Protein AF-A0A0W7W8G6-F1 (afdb_monomer_lite)

Radius of gyration: 21.12 Å; chains: 1; bounding box: 47×54×54 Å

pLDDT: mean 82.46, std 14.51, range [28.02, 97.62]

Foldseek 3Di:
DPPDDDDPVRVLVLDFPFPPPKDWPFFDDPVVFVVVDVVQDDPAEPVNDDPCLNVVVDDDPRSQAHVQWTWIWMAHPVPRWIKIFIWGWDPDPPATFIATPDIDGDDDPVDDDDPVSVVPPPRVRRRVRVRVSVLQVVLVVQLCVLCVPVPPDDLLAAQDPDDPDPNSLSSLLSVLVVCCVVPVPDHSLVSNCVRHVDDSVVSVVSPVSNVVVSNHPDDPPDDPDD

Structure (mmCIF, N/CA/C/O backbone):
data_AF-A0A0W7W8G6-F1
#
_entry.id   AF-A0A0W7W8G6-F1
#
loop_
_atom_site.group_PDB
_atom_site.id
_atom_site.type_symbol
_atom_site.label_atom_id
_atom_site.label_alt_id
_atom_site.label_comp_id
_atom_site.label_asym_id
_atom_site.label_entity_id
_atom_site.label_seq_id
_atom_site.pdbx_PDB_ins_code
_atom_site.Cartn_x
_atom_site.Cartn_y
_atom_site.Cartn_z
_atom_site.occupancy
_atom_site.B_iso_or_equiv
_atom_site.auth_seq_id
_atom_site.auth_comp_id
_atom_site.auth_asym_id
_atom_site.auth_atom_id
_atom_site.pdbx_PDB_model_num
ATOM 1 N N . MET A 1 1 ? -7.024 17.936 -20.130 1.00 34.88 1 MET A N 1
ATOM 2 C CA . MET A 1 1 ? -6.848 16.729 -19.300 1.00 34.88 1 MET A CA 1
ATOM 3 C C . MET A 1 1 ? -8.186 16.395 -18.676 1.00 34.88 1 MET A C 1
ATOM 5 O O . MET A 1 1 ? -8.579 17.027 -17.705 1.00 34.88 1 MET A O 1
ATOM 9 N N . THR A 1 2 ? -8.929 15.483 -19.289 1.00 33.84 2 THR A N 1
ATOM 10 C CA . THR A 1 2 ? -10.170 14.963 -18.714 1.00 33.84 2 THR A CA 1
ATOM 11 C C . THR A 1 2 ? -9.743 13.918 -17.693 1.00 33.84 2 THR A C 1
ATOM 13 O O . THR A 1 2 ? -9.184 12.897 -18.082 1.00 33.84 2 THR A O 1
ATOM 16 N N . GLY A 1 3 ? -9.882 14.209 -16.398 1.00 35.09 3 GLY A N 1
ATOM 17 C CA . GLY A 1 3 ? -9.584 13.230 -15.354 1.00 35.09 3 GLY A CA 1
ATOM 18 C C . GLY A 1 3 ? -10.493 12.025 -15.553 1.00 35.09 3 GLY A C 1
ATOM 19 O O . GLY A 1 3 ? -11.709 12.149 -15.420 1.00 35.09 3 GLY A O 1
ATOM 20 N N . GLN A 1 4 ? -9.921 10.892 -15.949 1.00 43.75 4 GLN A N 1
ATOM 21 C CA . GLN A 1 4 ? -10.663 9.649 -16.073 1.00 43.75 4 GLN A CA 1
ATOM 22 C C . GLN A 1 4 ? -11.127 9.261 -14.666 1.00 43.75 4 GLN A C 1
ATOM 24 O O . GLN A 1 4 ? -10.314 9.061 -13.765 1.00 43.75 4 GLN A O 1
ATOM 29 N N . ILE A 1 5 ? -12.442 9.263 -14.456 1.00 49.03 5 ILE A N 1
ATOM 30 C CA . ILE A 1 5 ? -13.040 8.856 -13.186 1.00 49.03 5 ILE A CA 1
ATOM 31 C C . ILE A 1 5 ? -12.835 7.346 -13.081 1.00 49.03 5 ILE A C 1
ATOM 33 O O . ILE A 1 5 ? -13.319 6.608 -13.938 1.00 49.03 5 ILE A O 1
ATOM 37 N N . LEU A 1 6 ? -12.099 6.912 -12.056 1.00 50.31 6 LEU A N 1
ATOM 38 C CA . LEU A 1 6 ? -11.892 5.496 -11.761 1.00 50.31 6 LEU A CA 1
ATOM 39 C C . LEU A 1 6 ? -13.247 4.799 -11.602 1.00 50.31 6 LEU A C 1
ATOM 41 O O . LEU A 1 6 ? -14.155 5.305 -10.936 1.00 50.31 6 LEU A O 1
ATOM 45 N N . THR A 1 7 ? -13.380 3.630 -12.210 1.00 66.38 7 THR A N 1
ATOM 46 C CA . THR A 1 7 ? -14.540 2.758 -12.039 1.00 66.38 7 THR A CA 1
ATOM 47 C C . THR A 1 7 ? -14.636 2.261 -10.587 1.00 66.38 7 THR A C 1
ATOM 49 O O . THR A 1 7 ? -13.631 2.219 -9.873 1.00 66.38 7 THR A O 1
ATOM 52 N N . PRO A 1 8 ? -15.824 1.837 -10.116 1.00 54.75 8 PRO A N 1
ATOM 53 C CA . PRO A 1 8 ? -15.976 1.250 -8.782 1.00 54.75 8 PRO A CA 1
ATOM 54 C C . PRO A 1 8 ? -15.052 0.049 -8.528 1.00 54.75 8 PRO A C 1
ATOM 56 O O . PRO A 1 8 ? -14.574 -0.136 -7.415 1.00 54.75 8 PRO A O 1
ATOM 59 N N . GLU A 1 9 ? -14.761 -0.739 -9.564 1.00 55.69 9 GLU A N 1
ATOM 60 C CA . GLU A 1 9 ? -13.843 -1.877 -9.482 1.00 55.69 9 GLU A CA 1
ATOM 61 C C . GLU A 1 9 ? -12.380 -1.430 -9.335 1.00 55.69 9 GLU A C 1
ATOM 63 O O . GLU A 1 9 ? -11.621 -2.023 -8.572 1.00 55.69 9 GLU A O 1
ATOM 68 N N . GLU A 1 10 ? -11.983 -0.347 -10.006 1.00 58.44 10 GLU A N 1
ATOM 69 C CA . GLU A 1 10 ? -10.657 0.262 -9.842 1.00 58.44 10 GLU A CA 1
ATOM 70 C C . GLU A 1 10 ? -10.500 0.932 -8.473 1.00 58.44 10 GLU A C 1
ATOM 72 O O . GLU A 1 10 ? -9.432 0.840 -7.873 1.00 58.44 10 GLU A O 1
ATOM 77 N N . LEU A 1 11 ? -11.565 1.542 -7.944 1.00 59.41 11 LEU A N 1
ATOM 78 C CA . LEU A 1 11 ? -11.595 2.081 -6.581 1.00 59.41 11 LEU A CA 1
ATOM 79 C C . LEU A 1 11 ? -11.475 0.979 -5.522 1.00 59.41 11 LEU A C 1
ATOM 81 O O . LEU A 1 11 ? -10.784 1.173 -4.526 1.00 59.41 11 LEU A O 1
ATOM 85 N N . GLU A 1 12 ? -12.108 -0.177 -5.733 1.00 60.75 12 GLU A N 1
ATOM 86 C CA . GLU A 1 12 ? -12.001 -1.311 -4.809 1.00 60.75 12 GLU A CA 1
ATOM 87 C C . GLU A 1 12 ? -10.623 -1.983 -4.885 1.00 60.75 12 GLU A C 1
ATOM 89 O O . GLU A 1 12 ? -10.058 -2.357 -3.860 1.00 60.75 12 GLU A O 1
ATOM 94 N N . ARG A 1 13 ? -10.022 -2.071 -6.080 1.00 64.38 13 ARG A N 1
ATOM 95 C CA . ARG A 1 13 ? -8.631 -2.531 -6.251 1.00 64.38 13 ARG A CA 1
ATOM 96 C C . ARG A 1 13 ? -7.605 -1.558 -5.668 1.00 64.38 13 ARG A C 1
ATOM 98 O O . ARG A 1 13 ? -6.525 -1.998 -5.290 1.00 64.38 13 ARG A O 1
ATOM 105 N N . ALA A 1 14 ? -7.938 -0.270 -5.591 1.00 70.50 14 ALA A N 1
ATOM 106 C CA . ALA A 1 14 ? -7.121 0.760 -4.954 1.00 70.50 14 ALA A CA 1
ATOM 107 C C . ALA A 1 14 ? -7.226 0.756 -3.418 1.00 70.50 14 ALA A C 1
ATOM 109 O O . ALA A 1 14 ? -6.719 1.671 -2.773 1.00 70.50 14 ALA A O 1
ATOM 110 N N . LYS A 1 15 ? -7.906 -0.227 -2.816 1.00 82.44 15 LYS A N 1
ATOM 111 C CA . LYS A 1 15 ? -7.875 -0.442 -1.370 1.00 82.44 15 LYS A CA 1
ATOM 112 C C . LYS A 1 15 ? -6.780 -1.441 -0.994 1.00 82.44 15 LYS A C 1
ATOM 114 O O . LYS A 1 15 ? -6.481 -2.367 -1.751 1.00 82.44 15 LYS A O 1
ATOM 119 N N . PRO A 1 16 ? -6.206 -1.321 0.211 1.00 86.62 16 PRO A N 1
ATOM 120 C CA . PRO A 1 16 ? -5.300 -2.329 0.737 1.00 86.62 16 PRO A CA 1
ATOM 121 C C . PRO A 1 16 ? -6.014 -3.676 0.896 1.00 86.62 16 PRO A C 1
ATOM 123 O O . PRO A 1 16 ? -7.122 -3.761 1.427 1.00 86.62 16 PRO A O 1
ATOM 126 N N . LYS A 1 17 ? -5.332 -4.756 0.506 1.00 90.88 17 LYS A N 1
ATOM 127 C CA . LYS A 1 17 ? -5.790 -6.130 0.745 1.00 90.88 17 LYS A CA 1
ATOM 128 C C . LYS A 1 17 ? -5.560 -6.506 2.206 1.00 90.88 17 LYS A C 1
ATOM 130 O O . LYS A 1 17 ? -4.480 -6.963 2.577 1.00 90.88 17 LYS A O 1
ATOM 135 N N . LEU A 1 18 ? -6.560 -6.252 3.041 1.00 93.75 18 LEU A N 1
ATOM 136 C CA . LEU A 1 18 ? -6.545 -6.627 4.453 1.00 93.75 18 LEU A CA 1
ATOM 137 C C . LEU A 1 18 ? -6.610 -8.160 4.624 1.00 93.75 18 LEU A C 1
ATOM 139 O O . LEU A 1 18 ? -7.069 -8.855 3.719 1.00 93.75 18 LEU A O 1
ATOM 143 N N . PRO A 1 19 ? -6.128 -8.708 5.756 1.00 94.25 19 PRO A N 1
ATOM 144 C CA . PRO A 1 19 ? -6.233 -10.140 6.029 1.00 94.25 19 PRO A CA 1
ATOM 145 C C . PRO A 1 19 ? -7.695 -10.563 6.193 1.00 94.25 19 PRO A C 1
ATOM 147 O O . PRO A 1 19 ? -8.434 -9.918 6.937 1.00 94.25 19 PRO A O 1
ATOM 150 N N . ASP A 1 20 ? -8.090 -11.681 5.587 1.00 93.12 20 ASP A N 1
ATOM 151 C CA . ASP A 1 20 ? -9.423 -12.249 5.800 1.00 93.12 20 ASP A CA 1
ATOM 152 C C . ASP A 1 20 ? -9.690 -12.484 7.303 1.00 93.12 20 ASP A C 1
ATOM 154 O O . ASP A 1 20 ? -8.777 -12.882 8.039 1.00 93.12 20 ASP A O 1
ATOM 158 N N . PRO A 1 21 ? -10.914 -12.231 7.805 1.00 94.75 21 PRO A N 1
ATOM 159 C CA . PRO A 1 21 ? -12.109 -11.740 7.103 1.00 94.75 21 PRO A CA 1
ATOM 160 C C . PRO A 1 21 ? -12.291 -10.204 7.197 1.00 94.75 21 PRO A C 1
ATOM 162 O O . PRO A 1 21 ? -13.424 -9.705 7.229 1.00 94.75 21 PRO A O 1
ATOM 165 N N . TRP A 1 22 ? -11.206 -9.437 7.342 1.00 94.69 22 TRP A N 1
ATOM 166 C CA . TRP A 1 22 ? -11.256 -7.989 7.554 1.00 94.69 22 TRP A CA 1
ATOM 167 C C . TRP A 1 22 ? -11.348 -7.214 6.244 1.00 94.69 22 TRP A C 1
ATOM 169 O O . TRP A 1 22 ? -10.612 -7.476 5.302 1.00 94.69 22 TRP A O 1
ATOM 179 N N . VAL A 1 23 ? -12.202 -6.192 6.220 1.00 94.56 23 VAL A N 1
ATOM 180 C CA . VAL A 1 23 ? -12.371 -5.290 5.073 1.00 94.56 23 VAL A CA 1
ATOM 181 C C . VAL A 1 23 ? -12.282 -3.830 5.500 1.00 94.56 23 VAL A C 1
ATOM 183 O O . VAL A 1 23 ? -12.663 -3.479 6.621 1.00 94.56 23 VAL A O 1
ATOM 186 N N . GLU A 1 24 ? -11.778 -2.974 4.609 1.00 92.94 24 GLU A N 1
ATOM 187 C CA . GLU A 1 24 ? -11.799 -1.523 4.792 1.00 92.94 24 GLU A CA 1
ATOM 188 C C . GLU A 1 24 ? -13.140 -0.959 4.308 1.00 92.94 24 GLU A C 1
ATOM 190 O O . GLU A 1 24 ? -13.552 -1.145 3.161 1.00 92.94 24 GLU A O 1
ATOM 195 N N . GLU A 1 25 ? -13.818 -0.227 5.185 1.00 89.62 25 GLU A N 1
ATOM 196 C CA . GLU A 1 25 ? -15.099 0.418 4.886 1.00 89.62 25 GLU A CA 1
ATOM 197 C C . GLU A 1 25 ? -14.960 1.879 4.450 1.00 89.62 25 GLU A C 1
ATOM 199 O O . GLU A 1 25 ? -15.952 2.531 4.129 1.00 89.62 25 GLU A O 1
ATOM 204 N N . GLY A 1 26 ? -13.730 2.385 4.450 1.00 80.19 26 GLY A N 1
ATOM 205 C CA . GLY A 1 26 ? -13.358 3.712 3.999 1.00 80.19 26 GLY A CA 1
ATOM 206 C C . GLY A 1 26 ? -12.897 4.640 5.120 1.00 80.19 26 GLY A C 1
ATOM 207 O O . GLY A 1 26 ? -12.690 4.256 6.280 1.00 80.19 26 GLY A O 1
ATOM 208 N N . LEU A 1 27 ? -12.722 5.900 4.725 1.00 78.38 27 LEU A N 1
ATOM 209 C CA . LEU A 1 27 ? -12.286 6.982 5.595 1.00 78.38 27 LEU A CA 1
ATOM 210 C C . LEU A 1 27 ? -13.424 7.465 6.491 1.00 78.38 27 LEU A C 1
ATOM 212 O O . LEU A 1 27 ? -14.597 7.465 6.114 1.00 78.38 27 LEU A O 1
ATOM 216 N N . LEU A 1 28 ? -13.052 7.938 7.675 1.00 78.44 28 LEU A N 1
ATOM 217 C CA . LEU A 1 28 ? -13.981 8.656 8.534 1.00 78.44 28 LEU A CA 1
ATOM 218 C C . LEU A 1 28 ? -14.334 10.026 7.949 1.00 78.44 28 LEU A C 1
ATOM 220 O O . LEU A 1 28 ? -13.454 10.782 7.521 1.00 78.44 28 LEU A O 1
ATOM 224 N N . ASP A 1 29 ? -15.620 10.372 8.015 1.00 81.00 29 ASP A N 1
ATOM 225 C CA . ASP A 1 29 ? -16.070 11.746 7.814 1.00 81.00 29 ASP A CA 1
ATOM 226 C C . ASP A 1 29 ? -15.412 12.692 8.837 1.00 81.00 29 ASP A C 1
ATOM 228 O O . ASP A 1 29 ? -14.938 12.261 9.892 1.00 81.00 29 ASP A O 1
ATOM 232 N N . ALA A 1 30 ? -15.339 13.985 8.506 1.00 75.69 30 ALA A N 1
ATOM 233 C CA . ALA A 1 30 ? -14.623 14.966 9.324 1.00 75.69 30 ALA A CA 1
ATOM 234 C C . ALA A 1 30 ? -15.141 15.020 10.771 1.00 75.69 30 ALA A C 1
ATOM 236 O O . ALA A 1 30 ? -14.341 14.972 11.698 1.00 75.69 30 ALA A O 1
ATOM 237 N N . GLY A 1 31 ? -16.463 15.001 10.970 1.00 78.94 31 GLY A N 1
ATOM 238 C CA . GLY A 1 31 ? -17.054 15.067 12.307 1.00 78.94 31 GLY A CA 1
ATOM 239 C C . GLY A 1 31 ? -16.683 13.865 13.178 1.00 78.94 31 GLY A C 1
ATOM 240 O O . GLY A 1 31 ? -16.267 14.029 14.325 1.00 78.94 31 GLY A O 1
ATOM 241 N N . ARG A 1 32 ? -16.774 12.643 12.637 1.00 78.81 32 ARG A N 1
ATOM 242 C CA . ARG A 1 32 ? -16.360 11.432 13.368 1.00 78.81 32 ARG A CA 1
ATOM 243 C C . ARG A 1 32 ? -14.860 11.373 13.616 1.00 78.81 32 ARG A C 1
ATOM 245 O O . ARG A 1 32 ? -14.441 10.895 14.669 1.00 78.81 32 ARG A O 1
ATOM 252 N N . ARG A 1 33 ? -14.060 11.829 12.653 1.00 81.19 33 ARG A N 1
ATOM 253 C CA . ARG A 1 33 ? -12.603 11.891 12.777 1.00 81.19 33 ARG A CA 1
ATOM 254 C C . ARG A 1 33 ? -12.201 12.784 13.946 1.00 81.19 33 ARG A C 1
ATOM 256 O O . ARG A 1 33 ? -11.427 12.333 14.780 1.00 81.19 33 ARG A O 1
ATOM 263 N N . ASP A 1 34 ? -12.761 13.987 14.034 1.00 80.06 34 ASP A N 1
ATOM 264 C CA . ASP A 1 34 ? -12.427 14.950 15.088 1.00 80.06 34 ASP A CA 1
ATOM 265 C C . ASP A 1 34 ? -12.849 14.429 16.470 1.00 80.06 34 ASP A C 1
ATOM 267 O O . ASP A 1 34 ? -12.080 14.498 17.431 1.00 80.06 34 ASP A O 1
ATOM 271 N N . ALA A 1 35 ? -14.032 13.808 16.556 1.00 82.75 35 ALA A N 1
ATOM 272 C CA . ALA A 1 35 ? -14.499 13.165 17.781 1.00 82.75 35 ALA A CA 1
ATOM 273 C C . ALA A 1 35 ? -13.540 12.054 18.245 1.00 82.75 35 ALA A C 1
ATOM 275 O O . ALA A 1 35 ? -13.133 12.026 19.405 1.00 82.75 35 ALA A O 1
ATOM 276 N N . ILE A 1 36 ? -13.128 11.163 17.341 1.00 84.12 36 ILE A N 1
ATOM 277 C CA . ILE A 1 36 ? -12.201 10.073 17.672 1.00 84.12 36 ILE A CA 1
ATOM 278 C C . ILE A 1 36 ? -10.797 10.605 17.994 1.00 84.12 36 ILE A C 1
ATOM 280 O O . ILE A 1 36 ? -10.163 10.105 18.923 1.00 84.12 36 ILE A O 1
ATOM 284 N N . GLU A 1 37 ? -10.318 11.630 17.288 1.00 83.75 37 GLU A N 1
ATOM 285 C CA . GLU A 1 37 ? -9.011 12.242 17.547 1.00 83.75 37 GLU A CA 1
ATOM 286 C C . GLU A 1 37 ? -8.944 12.839 18.960 1.00 83.75 37 GLU A C 1
ATOM 288 O O . GLU A 1 37 ? -7.956 12.625 19.663 1.00 83.75 37 GLU A O 1
ATOM 293 N N . SER A 1 38 ? -10.018 13.497 19.417 1.00 78.50 38 SER A N 1
ATOM 294 C CA . SER A 1 38 ? -10.086 14.055 20.776 1.00 78.50 38 SER A CA 1
ATOM 295 C C . SER A 1 38 ? -9.977 12.996 21.883 1.00 78.50 38 SER A C 1
ATOM 297 O O . SER A 1 38 ? -9.432 13.274 22.948 1.00 78.50 38 SER A O 1
ATOM 299 N N . VAL A 1 39 ? -10.442 11.768 21.624 1.00 80.69 39 VAL A N 1
ATOM 300 C CA . VAL A 1 39 ? -10.375 10.644 22.576 1.00 80.69 39 VAL A CA 1
ATOM 301 C C . VAL A 1 39 ? -9.042 9.899 22.482 1.00 80.69 39 VAL A C 1
ATOM 303 O O . VAL A 1 39 ? -8.513 9.443 23.492 1.00 80.69 39 VAL A O 1
ATOM 306 N N . ALA A 1 40 ? -8.483 9.762 21.277 1.00 80.94 40 ALA A N 1
ATOM 307 C CA . ALA A 1 40 ? -7.258 8.999 21.038 1.00 80.94 40 ALA A CA 1
ATOM 308 C C . ALA A 1 40 ? -5.980 9.693 21.546 1.00 80.94 40 ALA A C 1
ATOM 310 O O . ALA A 1 40 ? -4.926 9.053 21.591 1.00 80.94 40 ALA A O 1
ATOM 311 N N . GLY A 1 41 ? -6.075 10.973 21.916 1.00 70.94 41 GLY A N 1
ATOM 312 C CA . GLY A 1 41 ? -4.969 11.772 22.426 1.00 70.94 41 GLY A CA 1
ATOM 313 C C . GLY A 1 41 ? -4.054 12.251 21.301 1.00 70.94 41 GLY A C 1
ATOM 314 O O . GLY A 1 41 ? -3.299 11.476 20.695 1.00 70.94 41 GLY A O 1
ATOM 315 N N . MET A 1 42 ? -4.113 13.552 21.024 1.00 70.50 42 MET A N 1
ATOM 316 C CA . MET A 1 42 ? -3.141 14.229 20.180 1.00 70.50 42 MET A CA 1
ATOM 317 C C . MET A 1 42 ? -2.905 15.662 20.657 1.00 70.50 42 MET A C 1
ATOM 319 O O . MET A 1 42 ? -3.793 16.506 20.586 1.00 70.50 42 MET A O 1
ATOM 323 N N . ASP A 1 43 ? -1.668 15.924 21.074 1.00 68.31 43 ASP A N 1
ATOM 324 C CA . ASP A 1 43 ? -1.228 17.232 21.579 1.00 68.31 43 ASP A CA 1
ATOM 325 C C . ASP A 1 43 ? -0.638 18.135 20.480 1.00 68.31 43 ASP A C 1
ATOM 327 O O . ASP A 1 43 ? -0.043 19.165 20.778 1.00 68.31 43 ASP A O 1
ATOM 331 N N . LEU A 1 44 ? -0.730 17.725 19.208 1.00 76.19 44 LEU A N 1
ATOM 332 C CA . LEU A 1 44 ? -0.156 18.446 18.069 1.00 76.19 44 LEU A CA 1
ATOM 333 C C . LEU A 1 44 ? -1.146 18.501 16.910 1.00 76.19 44 LEU A C 1
ATOM 335 O O . LEU A 1 44 ? -1.567 17.474 16.386 1.00 76.19 44 LEU A O 1
ATOM 339 N N . TRP A 1 45 ? -1.467 19.698 16.455 1.00 79.81 45 TRP A N 1
ATOM 340 C CA . TRP A 1 45 ? -2.420 19.954 15.387 1.00 79.81 45 TRP A CA 1
ATOM 341 C C . TRP A 1 45 ? -1.740 20.579 14.169 1.00 79.81 45 TRP A C 1
ATOM 343 O O . TRP A 1 45 ? -0.556 20.918 14.196 1.00 79.81 45 TRP A O 1
ATOM 353 N N . ILE A 1 46 ? -2.465 20.674 13.049 1.00 80.31 46 ILE A N 1
ATOM 354 C CA . ILE A 1 46 ? -1.919 21.278 11.818 1.00 80.31 46 ILE A CA 1
ATOM 355 C C . ILE A 1 46 ? -1.548 22.740 12.082 1.00 80.31 46 ILE A C 1
ATOM 357 O O . ILE A 1 46 ? -0.556 23.242 11.558 1.00 80.31 46 ILE A O 1
ATOM 361 N N . GLU A 1 47 ? -2.315 23.398 12.940 1.00 85.81 47 GLU A N 1
ATOM 362 C CA . GLU A 1 47 ? -2.147 24.768 13.402 1.00 85.81 47 GLU A CA 1
ATOM 363 C C . GLU A 1 47 ? -0.822 24.970 14.154 1.00 85.81 47 GLU A C 1
ATOM 365 O O . GLU A 1 47 ? -0.257 26.060 14.085 1.00 85.81 47 GLU A O 1
ATOM 370 N N . ASP A 1 48 ? -0.283 23.916 14.777 1.00 86.75 48 ASP A N 1
ATOM 371 C CA . ASP A 1 48 ? 0.993 23.945 15.506 1.00 86.75 48 ASP A CA 1
ATOM 372 C C . ASP A 1 48 ? 2.221 23.799 14.587 1.00 86.75 48 ASP A C 1
ATOM 374 O O . ASP A 1 48 ? 3.371 23.930 15.029 1.00 86.75 48 ASP A O 1
ATOM 378 N N . LEU A 1 49 ? 2.008 23.506 13.300 1.00 87.50 49 LEU A N 1
ATOM 379 C CA . LEU A 1 49 ? 3.076 23.405 12.309 1.00 87.50 49 LEU A CA 1
ATOM 380 C C . LEU A 1 49 ? 3.462 24.778 11.753 1.00 87.50 49 LEU A C 1
ATOM 382 O O . LEU A 1 49 ? 2.628 25.661 11.544 1.00 87.50 49 LEU A O 1
ATOM 386 N N . THR A 1 50 ? 4.740 24.936 11.416 1.00 89.81 50 THR A N 1
ATOM 387 C CA . THR A 1 50 ? 5.198 26.092 10.635 1.00 89.81 50 THR A CA 1
ATOM 388 C C . THR A 1 50 ? 4.693 26.010 9.194 1.00 89.81 50 THR A C 1
ATOM 390 O O . THR A 1 50 ? 4.427 24.929 8.672 1.00 89.81 50 THR A O 1
ATOM 393 N N . GLU A 1 51 ? 4.626 27.144 8.497 1.00 88.56 51 GLU A N 1
ATOM 394 C CA . GLU A 1 51 ? 4.227 27.164 7.082 1.00 88.56 51 GLU A CA 1
ATOM 395 C C . GLU A 1 51 ? 5.143 26.314 6.189 1.00 88.56 51 GLU A C 1
ATOM 397 O O . GLU A 1 51 ? 4.662 25.623 5.294 1.00 88.56 51 GLU A O 1
ATOM 402 N N . GLY A 1 52 ? 6.452 26.290 6.466 1.00 84.88 52 GLY A N 1
ATOM 403 C CA . GLY A 1 52 ? 7.386 25.422 5.741 1.00 84.88 52 GLY A CA 1
ATOM 404 C C . GLY A 1 52 ? 7.134 23.930 5.991 1.00 84.88 52 GLY A C 1
ATOM 405 O O . GLY A 1 52 ? 7.311 23.111 5.093 1.00 84.88 52 GLY A O 1
ATOM 406 N N . GLU A 1 53 ? 6.655 23.553 7.179 1.00 84.81 53 GLU A N 1
ATOM 407 C CA . GLU A 1 53 ? 6.231 22.177 7.464 1.00 84.81 53 GLU A CA 1
ATOM 408 C C . GLU A 1 53 ? 4.916 21.825 6.767 1.00 84.81 53 GLU A C 1
ATOM 410 O O . GLU A 1 53 ? 4.819 20.757 6.167 1.00 84.81 53 GLU A O 1
ATOM 415 N N . LYS A 1 54 ? 3.930 22.731 6.780 1.00 83.88 54 LYS A N 1
ATOM 416 C CA . LYS A 1 54 ? 2.643 22.541 6.089 1.00 83.88 54 LYS A CA 1
ATOM 417 C C . LYS A 1 54 ? 2.820 22.370 4.581 1.00 83.88 54 LYS A C 1
ATOM 419 O O . LYS A 1 54 ? 2.159 21.531 3.979 1.00 83.88 54 LYS A O 1
ATOM 424 N N . ARG A 1 55 ? 3.731 23.140 3.976 1.00 81.44 55 ARG A N 1
ATOM 425 C CA . ARG A 1 55 ? 4.059 23.056 2.542 1.00 81.44 55 ARG A CA 1
ATOM 426 C C . ARG A 1 55 ? 4.977 21.882 2.187 1.00 81.44 55 ARG A C 1
ATOM 428 O O . ARG A 1 55 ? 5.236 21.655 1.010 1.00 81.44 55 ARG A O 1
ATOM 435 N N . GLY A 1 56 ? 5.474 21.135 3.176 1.00 73.56 56 GLY A N 1
ATOM 436 C CA . GLY A 1 56 ? 6.392 20.015 2.958 1.00 73.56 56 GLY A CA 1
ATOM 437 C C . GLY A 1 56 ? 7.824 20.425 2.589 1.00 73.56 56 GLY A C 1
ATOM 438 O O . GLY A 1 56 ? 8.623 19.563 2.221 1.00 73.56 56 GLY A O 1
ATOM 439 N N . GLU A 1 57 ? 8.164 21.712 2.715 1.00 78.38 57 GLU A N 1
ATOM 440 C CA . GLU A 1 57 ? 9.519 22.261 2.534 1.00 78.38 57 GLU A CA 1
ATOM 441 C C . GLU A 1 57 ? 10.458 21.786 3.655 1.00 78.38 57 GLU A C 1
ATOM 443 O O . GLU A 1 57 ? 11.652 21.580 3.441 1.00 78.38 57 GLU A O 1
ATOM 448 N N . LEU A 1 58 ? 9.901 21.567 4.851 1.00 66.25 58 LEU A N 1
ATOM 449 C CA . LEU A 1 58 ? 10.593 21.058 6.031 1.00 66.25 58 LEU A CA 1
ATOM 450 C C . LEU A 1 58 ? 9.999 19.711 6.450 1.00 66.25 58 LEU A C 1
ATOM 452 O O . LEU A 1 58 ? 8.900 19.632 6.999 1.00 66.25 58 LEU A O 1
ATOM 456 N N . ARG A 1 59 ? 10.757 18.632 6.235 1.00 72.19 59 ARG A N 1
ATOM 457 C CA . ARG A 1 59 ? 10.389 17.287 6.697 1.00 72.19 59 ARG A CA 1
ATOM 458 C C . ARG A 1 59 ? 10.840 17.082 8.139 1.00 72.19 59 ARG A C 1
ATOM 460 O O . ARG A 1 59 ? 11.937 16.592 8.389 1.00 72.19 59 ARG A O 1
ATOM 467 N N . THR A 1 60 ? 9.994 17.462 9.092 1.00 78.25 60 THR A N 1
ATOM 468 C CA . THR A 1 60 ? 10.247 17.228 10.520 1.00 78.25 60 THR A CA 1
ATOM 469 C C . THR A 1 60 ? 9.480 16.000 11.026 1.00 78.25 60 THR A C 1
ATOM 471 O O . THR A 1 60 ? 8.424 15.661 10.480 1.00 78.25 60 THR A O 1
ATOM 474 N N . PRO A 1 61 ? 9.944 15.337 12.104 1.00 75.06 61 PRO A N 1
ATOM 475 C CA . PRO A 1 61 ? 9.189 14.254 12.735 1.00 75.06 61 PRO A CA 1
ATOM 476 C C . PRO A 1 61 ? 7.779 14.670 13.175 1.00 75.06 61 PRO A C 1
ATOM 478 O O . PRO A 1 61 ? 6.849 13.876 13.056 1.00 75.06 61 PRO A O 1
ATOM 481 N N . ARG A 1 62 ? 7.595 15.919 13.633 1.00 81.25 62 ARG A N 1
ATOM 482 C CA . ARG A 1 62 ? 6.273 16.437 14.019 1.00 81.25 62 ARG A CA 1
ATOM 483 C C . ARG A 1 62 ? 5.372 16.699 12.812 1.00 81.25 62 ARG A C 1
ATOM 485 O O . ARG A 1 62 ? 4.205 16.337 12.863 1.00 81.25 62 ARG A O 1
ATOM 492 N N . ALA A 1 63 ? 5.903 17.231 11.710 1.00 79.94 63 ALA A N 1
ATOM 493 C CA . ALA A 1 63 ? 5.139 17.401 10.477 1.00 79.94 63 ALA A CA 1
ATOM 494 C C . ALA A 1 63 ? 4.713 16.042 9.910 1.00 79.94 63 ALA A C 1
ATOM 496 O O . ALA A 1 63 ? 3.553 15.864 9.560 1.00 79.94 63 ALA A O 1
ATOM 497 N N . ALA A 1 64 ? 5.606 15.047 9.913 1.00 73.81 64 ALA A N 1
ATOM 498 C CA . ALA A 1 64 ? 5.269 13.675 9.535 1.00 73.81 64 ALA A CA 1
ATOM 499 C C . ALA A 1 64 ? 4.205 13.057 10.460 1.00 73.81 64 ALA A C 1
ATOM 501 O O . ALA A 1 64 ? 3.307 12.363 9.986 1.00 73.81 64 ALA A O 1
ATOM 502 N N . TYR A 1 65 ? 4.277 13.328 11.768 1.00 75.19 65 TYR A N 1
ATOM 503 C CA . TYR A 1 65 ? 3.280 12.880 12.740 1.00 75.19 65 TYR A CA 1
ATOM 504 C C . TYR A 1 65 ? 1.900 13.505 12.478 1.00 75.19 65 TYR A C 1
ATOM 506 O O . TYR A 1 65 ? 0.894 12.802 12.420 1.00 75.19 65 TYR A O 1
ATOM 514 N N . VAL A 1 66 ? 1.857 14.817 12.252 1.00 79.31 66 VAL A N 1
ATOM 515 C CA . VAL A 1 66 ? 0.617 15.574 12.068 1.00 79.31 66 VAL A CA 1
ATOM 516 C C . VAL A 1 66 ? 0.001 15.349 10.682 1.00 79.31 66 VAL A C 1
ATOM 518 O O . VAL A 1 66 ? -1.195 15.083 10.602 1.00 79.31 66 VAL A O 1
ATOM 521 N N . LEU A 1 67 ? 0.790 15.425 9.607 1.00 78.69 67 LEU A N 1
ATOM 522 C CA . LEU A 1 67 ? 0.317 15.372 8.215 1.00 78.69 67 LEU A CA 1
ATOM 523 C C . LEU A 1 67 ? 0.207 13.945 7.667 1.00 78.69 67 LEU A C 1
ATOM 525 O O . LEU A 1 67 ? -0.610 13.681 6.793 1.00 78.69 67 LE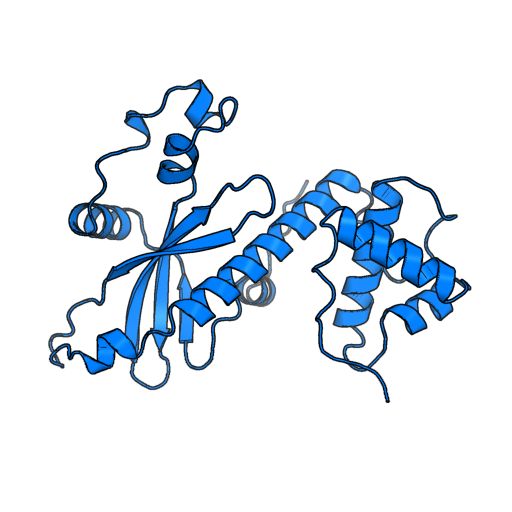U A O 1
ATOM 529 N N . GLY A 1 68 ? 1.013 13.013 8.178 1.00 76.50 68 GLY A N 1
ATOM 530 C CA . GLY A 1 68 ? 1.059 11.625 7.711 1.00 76.50 68 GLY A CA 1
ATOM 531 C C . GLY A 1 68 ? 0.047 10.701 8.386 1.00 76.50 68 GLY A C 1
ATOM 532 O O . GLY A 1 68 ? 0.253 9.484 8.379 1.00 76.50 68 GLY A O 1
ATOM 533 N N . ARG A 1 69 ? -0.995 11.244 9.033 1.00 83.75 69 ARG A N 1
ATOM 534 C CA . ARG A 1 69 ? -1.998 10.456 9.759 1.00 83.75 69 ARG A CA 1
ATOM 535 C C . ARG A 1 69 ? -3.322 10.388 9.013 1.00 83.75 69 ARG A C 1
ATOM 537 O O . ARG A 1 69 ? -3.774 11.377 8.442 1.00 83.75 69 ARG A O 1
ATOM 544 N N . ARG A 1 70 ? -3.988 9.238 9.081 1.00 86.44 70 ARG A N 1
ATOM 545 C CA . ARG A 1 70 ? -5.385 9.100 8.651 1.00 86.44 70 ARG A CA 1
ATOM 546 C C . ARG A 1 70 ? -6.117 8.061 9.481 1.00 86.44 70 ARG A C 1
ATOM 548 O O . ARG A 1 70 ? -5.516 7.087 9.930 1.00 86.44 70 ARG A O 1
ATOM 555 N N . TRP A 1 71 ? -7.418 8.259 9.650 1.00 90.25 71 TRP A N 1
ATOM 556 C CA . TRP A 1 71 ? -8.288 7.274 10.279 1.00 90.25 71 TRP A CA 1
ATOM 557 C C . TRP A 1 71 ? -9.015 6.448 9.233 1.00 90.25 71 TRP A C 1
ATOM 559 O O . TRP A 1 71 ? -9.616 6.993 8.305 1.00 90.25 71 TRP A O 1
ATOM 569 N N . VAL A 1 72 ? -8.992 5.139 9.437 1.00 91.62 72 VAL A N 1
ATOM 570 C CA . VAL A 1 72 ? -9.709 4.160 8.621 1.00 91.62 72 VAL A CA 1
ATOM 571 C C . VAL A 1 72 ? -10.664 3.370 9.495 1.00 91.62 72 VAL A C 1
ATOM 573 O O . VAL A 1 72 ? -10.380 3.100 10.668 1.00 91.62 72 VAL A O 1
ATOM 576 N N . ARG A 1 73 ? -11.800 2.990 8.916 1.00 93.12 73 ARG A N 1
ATOM 577 C CA . ARG A 1 73 ? -12.746 2.063 9.529 1.00 93.12 73 ARG A CA 1
ATOM 578 C C . ARG A 1 73 ? -12.566 0.690 8.901 1.00 93.12 73 ARG A C 1
ATOM 580 O O . ARG A 1 73 ? -12.661 0.552 7.684 1.00 93.12 73 ARG A O 1
ATOM 587 N N . VAL A 1 74 ? -12.346 -0.320 9.733 1.00 94.00 74 VAL A N 1
ATOM 588 C CA . VAL A 1 74 ? -12.262 -1.717 9.300 1.00 94.00 74 VAL A CA 1
ATOM 589 C C . VAL A 1 74 ? -13.330 -2.555 9.989 1.00 94.00 74 VAL A C 1
ATOM 591 O O . VAL A 1 74 ? -13.704 -2.279 11.134 1.00 94.00 74 VAL A O 1
ATOM 594 N N . ARG A 1 75 ? -13.815 -3.587 9.300 1.00 93.31 75 ARG A N 1
ATOM 595 C CA . ARG A 1 75 ? -14.800 -4.532 9.829 1.00 93.31 75 ARG A CA 1
ATOM 596 C C . ARG A 1 75 ? -14.342 -5.965 9.609 1.00 93.31 75 ARG A C 1
ATOM 598 O O . ARG A 1 75 ? -13.956 -6.315 8.502 1.00 93.31 75 ARG A O 1
ATOM 605 N N . ASN A 1 76 ? -14.480 -6.796 10.635 1.00 92.75 76 ASN A N 1
ATOM 606 C CA . ASN A 1 76 ? -14.497 -8.244 10.496 1.00 92.75 76 ASN A CA 1
ATOM 607 C C . ASN A 1 76 ? -15.869 -8.680 9.956 1.00 92.75 76 ASN A C 1
ATOM 609 O O . ASN A 1 76 ? -16.893 -8.472 10.611 1.00 92.75 76 ASN A O 1
ATOM 613 N N . THR A 1 77 ? -15.896 -9.241 8.751 1.00 93.75 77 THR A N 1
ATOM 614 C CA . THR A 1 77 ? -17.148 -9.591 8.061 1.00 93.75 77 THR A CA 1
ATOM 615 C C . THR A 1 77 ? -17.868 -10.799 8.659 1.00 93.75 77 THR A C 1
ATOM 617 O O . THR A 1 77 ? -19.080 -10.904 8.502 1.00 93.75 77 THR A O 1
ATOM 620 N N . GLU A 1 78 ? -17.170 -11.658 9.402 1.00 91.31 78 GLU A N 1
ATOM 621 C CA . GLU A 1 78 ? -17.756 -12.832 10.055 1.00 91.31 78 GLU A CA 1
ATOM 622 C C . GLU A 1 78 ? -18.390 -12.481 11.403 1.00 91.31 78 GLU A C 1
ATOM 624 O O . GLU A 1 78 ? -19.494 -12.922 11.715 1.00 91.31 78 GLU A O 1
ATOM 629 N N . THR A 1 79 ? -17.701 -11.677 12.217 1.00 86.00 79 THR A N 1
ATOM 630 C CA . THR A 1 79 ? -18.142 -11.363 13.587 1.00 86.00 79 THR A CA 1
ATOM 631 C C . THR A 1 79 ? -18.904 -10.045 13.693 1.00 86.00 79 THR A C 1
ATOM 633 O O . THR A 1 79 ? -19.471 -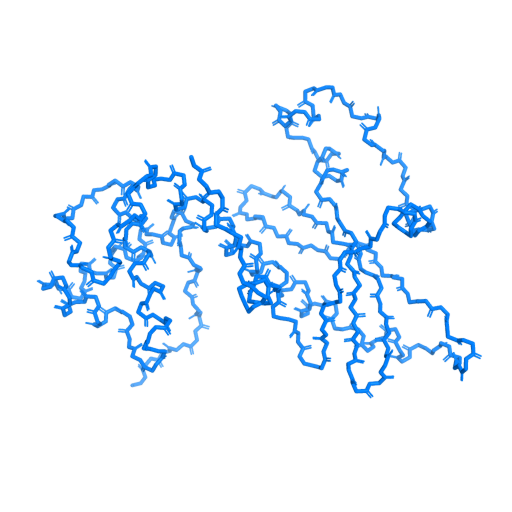9.747 14.744 1.00 86.00 79 THR A O 1
ATOM 636 N N . GLY A 1 80 ? -18.863 -9.211 12.650 1.00 87.38 80 GLY A N 1
ATOM 637 C CA . GLY A 1 80 ? -19.386 -7.845 12.672 1.00 87.38 80 GLY A CA 1
ATOM 638 C C . GLY A 1 80 ? -18.552 -6.868 13.510 1.00 87.38 80 GLY A C 1
ATOM 639 O O . GLY A 1 80 ? -18.937 -5.706 13.643 1.00 87.38 80 GLY A O 1
ATOM 640 N N . THR A 1 81 ? -17.412 -7.298 14.065 1.00 88.00 81 THR A N 1
ATOM 641 C CA . THR A 1 81 ? -16.534 -6.439 14.873 1.00 88.00 81 THR A CA 1
ATOM 642 C C . THR A 1 81 ? -16.016 -5.281 14.024 1.00 88.00 81 THR A C 1
ATOM 644 O O . THR A 1 81 ? -15.433 -5.495 12.964 1.00 88.00 81 THR A O 1
ATOM 647 N N . VAL A 1 82 ? -16.195 -4.051 14.502 1.00 90.69 82 VAL A N 1
ATOM 648 C CA . VAL A 1 82 ? -15.698 -2.831 13.851 1.00 90.69 82 VAL A CA 1
ATOM 649 C C . VAL A 1 82 ? -14.527 -2.282 14.653 1.00 90.69 82 VAL A C 1
ATOM 651 O O . VAL A 1 82 ? -14.586 -2.262 15.878 1.00 90.69 82 VAL A O 1
ATOM 654 N N . ALA A 1 83 ? -13.493 -1.797 13.973 1.00 92.50 83 ALA A N 1
ATOM 655 C CA . ALA A 1 83 ? -12.401 -1.050 14.584 1.00 92.50 83 ALA A CA 1
ATOM 656 C C . ALA A 1 83 ? -12.094 0.215 13.777 1.00 92.50 83 ALA A C 1
ATOM 658 O O . ALA A 1 83 ? -12.105 0.204 12.545 1.00 92.50 83 ALA A O 1
ATOM 659 N N . PHE A 1 84 ? -11.778 1.301 14.475 1.00 93.12 84 PHE A N 1
ATOM 660 C CA . PHE A 1 84 ? -11.159 2.481 13.887 1.00 93.12 84 PHE A CA 1
ATOM 661 C C . PHE A 1 84 ? -9.666 2.443 14.169 1.00 93.12 84 PHE A C 1
ATOM 663 O O . PHE A 1 84 ? -9.247 2.272 15.315 1.00 93.12 84 PHE A O 1
ATOM 670 N N . LEU A 1 85 ? -8.863 2.601 13.123 1.00 92.94 85 LEU A N 1
ATOM 671 C CA . LEU A 1 85 ? -7.410 2.544 13.214 1.00 92.94 85 LEU A CA 1
ATOM 672 C C . LEU A 1 85 ? -6.831 3.889 12.795 1.00 92.94 85 LEU A C 1
ATOM 674 O O . LEU A 1 85 ? -7.149 4.390 11.715 1.00 92.94 85 LEU A O 1
ATOM 678 N N . ARG A 1 86 ? -5.954 4.454 13.628 1.00 91.69 86 ARG A N 1
ATOM 679 C CA . ARG A 1 86 ? -5.133 5.600 13.233 1.00 91.69 86 ARG A CA 1
ATOM 680 C C . ARG A 1 86 ? -3.896 5.068 12.543 1.00 91.69 86 ARG A C 1
ATOM 682 O O . ARG A 1 86 ? -3.009 4.509 13.188 1.00 91.69 86 ARG A O 1
ATOM 689 N N . LEU A 1 87 ? -3.854 5.227 11.232 1.00 90.31 87 LEU A N 1
ATOM 690 C CA . LEU A 1 87 ? -2.675 4.945 10.436 1.00 90.31 87 LEU A CA 1
ATOM 691 C C . LEU A 1 87 ? -1.732 6.131 10.534 1.00 90.31 87 LEU A C 1
ATOM 693 O O . LEU A 1 87 ? -2.153 7.279 10.411 1.00 90.31 87 LEU A O 1
ATOM 697 N N . GLN A 1 88 ? -0.458 5.838 10.734 1.00 87.50 88 GLN A N 1
ATOM 698 C CA . GLN A 1 88 ? 0.610 6.816 10.770 1.00 87.50 88 GLN A CA 1
ATOM 699 C C . GLN A 1 88 ? 1.685 6.406 9.775 1.00 87.50 88 GLN A C 1
ATOM 701 O O . GLN A 1 88 ? 2.281 5.337 9.918 1.00 87.50 88 GLN A O 1
ATOM 706 N N . GLN A 1 89 ? 1.985 7.278 8.821 1.00 79.06 89 GLN A N 1
ATOM 707 C CA . GLN A 1 89 ? 3.169 7.133 7.990 1.00 79.06 89 GLN A CA 1
ATOM 708 C C . GLN A 1 89 ? 4.422 7.350 8.846 1.00 79.06 89 GLN A C 1
ATOM 710 O O . GLN A 1 89 ? 4.583 8.361 9.537 1.00 79.06 89 GLN A O 1
ATOM 715 N N . ARG A 1 90 ? 5.327 6.377 8.810 1.00 71.25 90 ARG A N 1
ATOM 716 C CA . ARG A 1 90 ? 6.706 6.525 9.256 1.00 71.25 90 ARG A CA 1
ATOM 717 C C . ARG A 1 90 ? 7.525 7.028 8.084 1.00 71.25 90 ARG A C 1
ATOM 719 O O . ARG A 1 90 ? 7.709 6.322 7.100 1.00 71.25 90 ARG A O 1
ATOM 726 N N . VAL A 1 91 ? 8.062 8.229 8.237 1.00 61.12 91 VAL A N 1
ATOM 727 C CA . VAL A 1 91 ? 9.103 8.747 7.354 1.00 61.12 91 VAL A CA 1
ATOM 728 C C . VAL A 1 91 ? 10.443 8.328 7.958 1.00 61.12 91 VAL A C 1
ATOM 730 O O . VAL A 1 91 ? 11.018 9.059 8.761 1.00 61.12 91 VAL A O 1
ATOM 733 N N . THR A 1 92 ? 10.906 7.113 7.660 1.00 59.22 92 THR A N 1
ATOM 734 C CA . THR A 1 92 ? 12.313 6.746 7.892 1.00 59.22 92 THR A CA 1
ATOM 735 C C . THR A 1 92 ? 13.109 6.948 6.598 1.00 59.22 92 THR A C 1
ATOM 737 O O . THR A 1 92 ? 12.520 6.945 5.517 1.00 59.22 92 THR A O 1
ATOM 740 N N . PRO A 1 93 ? 14.440 7.139 6.673 1.00 47.25 93 PRO A N 1
ATOM 741 C CA . PRO A 1 93 ? 15.276 7.328 5.484 1.00 47.25 93 PRO A CA 1
ATOM 742 C C . PRO A 1 93 ? 15.274 6.134 4.519 1.00 47.25 93 PRO A C 1
ATOM 744 O O . PRO A 1 93 ? 15.579 6.304 3.344 1.00 47.25 93 PRO A O 1
ATOM 747 N N . GLU A 1 94 ? 14.963 4.934 5.017 1.00 55.09 94 GLU A N 1
ATOM 748 C CA . GLU A 1 94 ? 15.162 3.679 4.287 1.00 55.09 94 GLU A CA 1
ATOM 749 C C . GLU A 1 94 ? 13.890 3.161 3.606 1.00 55.09 94 GLU A C 1
ATOM 751 O O . GLU A 1 94 ? 14.007 2.563 2.541 1.00 55.09 94 GLU A O 1
ATOM 756 N N . GLN A 1 95 ? 12.695 3.400 4.170 1.00 57.94 95 GLN A N 1
ATOM 757 C CA . GLN A 1 95 ? 11.418 2.971 3.583 1.00 57.94 95 GLN A CA 1
ATOM 758 C C . GLN A 1 95 ? 10.216 3.662 4.255 1.00 57.94 95 GLN A C 1
ATOM 760 O O . GLN A 1 95 ? 10.083 3.588 5.483 1.00 57.94 95 GLN A O 1
ATOM 765 N N . PRO A 1 96 ? 9.303 4.297 3.496 1.00 60.75 96 PRO 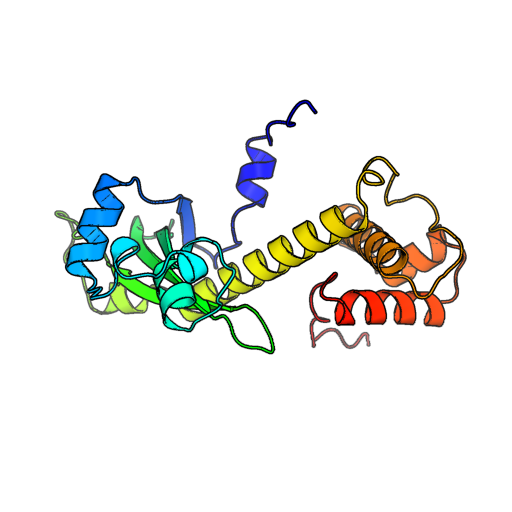A N 1
ATOM 766 C CA . PRO A 1 96 ? 8.016 4.694 4.049 1.00 60.75 96 PRO A CA 1
ATOM 767 C C . PRO A 1 96 ? 7.278 3.435 4.519 1.00 60.75 96 PRO A C 1
ATOM 769 O O . PRO A 1 96 ? 7.143 2.472 3.782 1.00 60.75 96 PRO A O 1
ATOM 772 N N . SER A 1 97 ? 6.829 3.414 5.770 1.00 76.25 97 SER A N 1
ATOM 773 C CA . SER A 1 97 ? 6.018 2.310 6.300 1.00 76.25 97 SER A CA 1
ATOM 774 C C . SER A 1 97 ? 4.808 2.866 7.021 1.00 76.25 97 SER A C 1
ATOM 776 O O . SER A 1 97 ? 4.862 3.947 7.610 1.00 76.25 97 SER A O 1
ATOM 778 N N . VAL A 1 98 ? 3.699 2.142 6.992 1.00 85.94 98 VAL A N 1
ATOM 779 C CA . VAL A 1 98 ? 2.536 2.485 7.806 1.00 85.94 98 VAL A CA 1
ATOM 780 C C . VAL A 1 98 ? 2.693 1.802 9.155 1.00 85.94 98 VAL A C 1
ATOM 782 O O . VAL A 1 98 ? 3.215 0.697 9.253 1.00 85.94 98 VAL A O 1
ATOM 785 N N . ARG A 1 99 ? 2.243 2.455 10.223 1.00 88.75 99 ARG A N 1
ATOM 786 C CA . ARG A 1 99 ? 1.978 1.809 11.512 1.00 88.75 99 ARG A CA 1
ATOM 787 C C . ARG A 1 99 ? 0.586 2.177 11.993 1.00 88.75 99 ARG A C 1
ATOM 789 O O . ARG A 1 99 ? 0.120 3.282 11.725 1.00 88.75 99 ARG A O 1
ATOM 796 N N . VAL A 1 100 ? -0.032 1.305 12.775 1.00 90.81 100 VAL A N 1
ATOM 797 C CA . VAL A 1 100 ? -1.210 1.677 13.563 1.00 90.81 100 VAL A CA 1
ATOM 798 C C . VAL A 1 100 ? -0.737 2.335 14.860 1.00 90.81 100 VAL A C 1
ATOM 800 O O . VAL A 1 100 ? -0.008 1.717 15.634 1.00 90.81 100 VAL A O 1
ATOM 803 N N . SER A 1 101 ? -1.097 3.601 15.083 1.00 88.81 101 SER A N 1
ATOM 804 C CA . SER A 1 101 ? -0.744 4.348 16.302 1.00 88.81 101 SER A CA 1
ATOM 805 C C . SER A 1 101 ? -1.843 4.325 17.363 1.00 88.81 101 SER A C 1
ATOM 807 O O . SER A 1 101 ? -1.538 4.482 18.542 1.00 88.81 101 SER A O 1
ATOM 809 N N . SER A 1 102 ? -3.096 4.104 16.960 1.00 90.69 102 SER A N 1
ATOM 810 C CA . SER A 1 102 ? -4.249 4.010 17.859 1.00 90.69 102 SER A CA 1
ATOM 811 C C . SER A 1 102 ? -5.295 3.052 17.301 1.00 90.69 102 SER A C 1
ATOM 813 O O . SER A 1 102 ? -5.486 2.971 16.087 1.00 90.69 102 SER A O 1
ATOM 815 N N . VAL A 1 103 ? -5.987 2.359 18.206 1.00 91.75 103 VAL A N 1
ATOM 816 C CA . VAL A 1 103 ? -7.115 1.471 17.908 1.00 91.75 103 VAL A CA 1
ATOM 817 C C . VAL A 1 103 ? -8.286 1.904 18.775 1.00 91.75 103 VAL A C 1
ATOM 819 O O . VAL A 1 103 ? -8.140 2.006 19.991 1.00 91.75 103 VAL A O 1
ATOM 822 N N . VAL A 1 104 ? -9.439 2.141 18.159 1.00 90.25 104 VAL A N 1
ATOM 823 C CA . VAL A 1 104 ? -10.691 2.429 18.860 1.00 90.25 104 VAL A CA 1
ATOM 824 C C . VAL A 1 104 ? -11.721 1.391 18.444 1.00 90.25 104 VAL A C 1
ATOM 826 O O . VAL A 1 104 ? -12.077 1.292 17.271 1.00 90.25 104 VAL A O 1
ATOM 829 N N . LEU A 1 105 ? -12.200 0.616 19.413 1.00 89.50 105 LEU A N 1
ATOM 830 C CA . LEU A 1 105 ? -13.338 -0.279 19.229 1.00 89.50 105 LEU A CA 1
ATOM 831 C C . LEU A 1 105 ? -14.591 0.457 19.711 1.00 89.50 105 LEU A C 1
ATOM 833 O O . LEU A 1 105 ? -14.678 0.759 20.903 1.00 89.50 105 LEU A O 1
ATOM 837 N N . PRO A 1 106 ? -15.533 0.807 18.817 1.00 83.38 106 PRO A N 1
ATOM 838 C CA . PRO A 1 106 ? -16.771 1.436 19.235 1.00 83.38 106 PRO A CA 1
ATOM 839 C C . PRO A 1 106 ? -17.579 0.494 20.124 1.00 83.38 106 PRO A C 1
ATOM 841 O O . PRO A 1 106 ? -17.611 -0.719 19.913 1.00 83.38 106 PRO A O 1
ATOM 844 N N . PHE A 1 107 ? -18.269 1.088 21.092 1.00 77.00 107 PHE A N 1
ATOM 845 C CA . PHE A 1 107 ? -19.264 0.396 21.894 1.00 77.00 107 PHE A CA 1
ATOM 846 C C . PHE A 1 107 ? -20.379 -0.162 20.999 1.00 77.00 107 PHE A C 1
ATOM 848 O O . PHE A 1 107 ? -20.871 0.531 20.105 1.00 77.00 107 PHE A O 1
ATOM 855 N N . ASN A 1 108 ? -20.780 -1.403 21.267 1.00 74.81 108 ASN A N 1
ATOM 856 C CA . ASN A 1 108 ? -21.959 -2.019 20.683 1.00 74.81 108 ASN A CA 1
ATOM 857 C C . ASN A 1 108 ? -23.012 -2.175 21.796 1.00 74.81 108 ASN A C 1
ATOM 859 O O . ASN A 1 108 ? -22.737 -2.886 22.760 1.00 74.81 108 ASN A O 1
ATOM 863 N N . PRO A 1 109 ? -24.195 -1.538 21.698 1.00 75.56 109 PRO A N 1
ATOM 864 C CA . PRO A 1 109 ? -25.224 -1.636 22.736 1.00 75.56 109 PRO A CA 1
ATOM 865 C C . PRO A 1 109 ? -25.735 -3.061 22.958 1.00 75.56 109 PRO A C 1
ATOM 867 O O . PRO A 1 109 ? -26.206 -3.368 24.049 1.00 75.56 109 PRO A O 1
ATOM 870 N N . ASP A 1 110 ? -25.603 -3.928 21.956 1.00 81.62 110 ASP A N 1
ATOM 871 C CA . ASP A 1 110 ? -26.124 -5.292 21.989 1.00 81.62 110 ASP A CA 1
ATOM 872 C C . ASP A 1 110 ? -25.080 -6.319 22.460 1.00 81.62 110 ASP A C 1
ATOM 874 O O . ASP A 1 110 ? -25.382 -7.510 22.564 1.00 81.62 110 ASP A O 1
ATOM 878 N N . LYS A 1 111 ? -23.832 -5.893 22.715 1.00 80.19 111 LYS A N 1
ATOM 879 C CA . LYS A 1 111 ? -22.733 -6.796 23.077 1.00 80.19 111 LYS A CA 1
ATOM 880 C C . LYS A 1 111 ? -21.673 -6.109 23.937 1.00 80.19 111 LYS A C 1
ATOM 882 O O . LYS A 1 111 ? -21.057 -5.131 23.517 1.00 80.19 111 LYS A O 1
ATOM 887 N N . ASP A 1 112 ? -21.350 -6.726 25.070 1.00 82.81 112 ASP A N 1
ATOM 888 C CA . ASP A 1 112 ? -20.199 -6.327 25.879 1.00 82.81 112 ASP A CA 1
ATOM 889 C C . ASP A 1 112 ? -18.881 -6.489 25.111 1.00 82.81 112 ASP A C 1
ATOM 891 O O . ASP A 1 112 ? -18.613 -7.521 24.485 1.00 82.81 112 ASP A O 1
ATOM 895 N N . LEU A 1 113 ? -18.019 -5.472 25.198 1.00 82.19 113 LEU A N 1
ATOM 896 C CA . LEU A 1 113 ? -16.676 -5.536 24.635 1.00 82.19 113 LEU A CA 1
ATOM 897 C C . LEU A 1 113 ? -15.777 -6.393 25.530 1.00 82.19 113 LEU A C 1
ATOM 899 O O . LEU A 1 113 ? -15.559 -6.076 26.699 1.00 82.19 113 LEU A O 1
ATOM 903 N N . THR A 1 114 ? -15.195 -7.450 24.968 1.00 84.62 114 THR A N 1
ATOM 904 C CA . THR A 1 114 ? -14.309 -8.351 25.708 1.00 84.62 114 THR A CA 1
ATOM 905 C C . THR A 1 114 ? -12.841 -8.145 25.339 1.00 84.62 114 THR A C 1
ATOM 907 O O . THR A 1 114 ? -12.483 -7.655 24.266 1.00 84.62 114 THR A O 1
ATOM 910 N N . GLY A 1 115 ? -11.941 -8.622 26.202 1.00 83.88 115 GLY A N 1
ATOM 911 C CA . GLY A 1 115 ? -10.518 -8.703 25.863 1.00 83.88 115 GLY A CA 1
ATOM 912 C C . GLY A 1 115 ? -10.218 -9.630 24.673 1.00 83.88 115 GLY A C 1
ATOM 913 O O . GLY A 1 115 ? -9.132 -9.540 24.101 1.00 83.88 115 GLY A O 1
ATOM 914 N N . ALA A 1 116 ? -11.133 -10.531 24.302 1.00 85.00 116 ALA A N 1
ATOM 915 C CA . ALA A 1 116 ? -10.991 -11.355 23.103 1.00 85.00 116 ALA A CA 1
ATOM 916 C C . ALA A 1 116 ? -11.238 -10.525 21.835 1.00 85.00 116 ALA A C 1
ATOM 918 O O . ALA A 1 116 ? -10.453 -10.624 20.895 1.00 85.00 116 ALA A O 1
ATOM 919 N N . ASP A 1 117 ? -12.240 -9.638 21.845 1.00 82.25 117 ASP A N 1
ATOM 920 C CA . ASP A 1 117 ? -12.515 -8.726 20.726 1.00 82.25 117 ASP A CA 1
ATOM 921 C C . ASP A 1 117 ? -11.304 -7.821 20.443 1.00 82.25 117 ASP A C 1
ATOM 923 O O . ASP A 1 117 ? -10.889 -7.682 19.294 1.00 82.25 117 ASP A O 1
ATOM 927 N N . LEU A 1 118 ? -10.655 -7.296 21.489 1.00 83.69 118 LEU A N 1
ATOM 928 C CA . LEU A 1 118 ? -9.425 -6.500 21.362 1.00 83.69 118 LEU A CA 1
ATOM 929 C C . LEU A 1 118 ? -8.274 -7.268 20.701 1.00 83.69 118 LEU A C 1
ATOM 931 O O . LEU A 1 118 ? -7.594 -6.734 19.828 1.00 83.69 118 LEU A O 1
ATOM 935 N N . ARG A 1 119 ? -8.056 -8.526 21.102 1.00 87.56 119 ARG A N 1
ATOM 936 C CA . ARG A 1 119 ? -6.985 -9.369 20.542 1.00 87.56 119 ARG A CA 1
ATOM 937 C C . ARG A 1 119 ? -7.309 -9.899 19.148 1.00 87.56 119 ARG A C 1
ATOM 939 O O . ARG A 1 119 ? -6.394 -10.309 18.443 1.00 87.56 119 ARG A O 1
ATOM 946 N N . SER A 1 120 ? -8.583 -9.894 18.757 1.00 87.38 120 SER A N 1
ATOM 947 C CA . SER A 1 120 ? -9.023 -10.390 17.453 1.00 87.38 120 SER A CA 1
ATOM 948 C C . SER A 1 120 ? -8.609 -9.491 16.288 1.00 87.38 120 SER A C 1
ATOM 950 O O . SER A 1 120 ? -8.592 -9.956 15.152 1.00 87.38 120 SER A O 1
ATOM 952 N N . VAL A 1 121 ? -8.266 -8.221 16.546 1.00 92.44 121 VAL A N 1
ATOM 953 C CA . VAL A 1 121 ? -7.818 -7.290 15.504 1.00 92.44 121 VAL A CA 1
ATOM 954 C C . VAL A 1 121 ? -6.375 -7.631 15.101 1.00 92.44 121 VAL A C 1
ATOM 956 O O . VAL A 1 121 ? -5.460 -7.460 15.912 1.00 92.44 121 VAL A O 1
ATOM 959 N N . PRO A 1 122 ? -6.111 -8.068 13.854 1.00 93.94 122 PRO A N 1
ATOM 960 C CA . PRO A 1 122 ? -4.791 -8.526 13.435 1.00 93.94 122 PRO A CA 1
ATOM 961 C C . PRO A 1 122 ? -3.900 -7.337 13.046 1.00 93.94 122 PRO A C 1
ATOM 963 O O . PRO A 1 122 ? -3.541 -7.154 11.882 1.00 93.94 122 PRO A O 1
ATOM 966 N N . ILE A 1 123 ? -3.538 -6.506 14.030 1.00 93.31 123 ILE A N 1
ATOM 967 C CA . ILE A 1 123 ? -2.849 -5.219 13.825 1.00 93.31 123 ILE A CA 1
ATOM 968 C C . ILE A 1 123 ? -1.591 -5.353 12.965 1.00 93.31 123 ILE A C 1
ATOM 970 O O . ILE A 1 123 ? -1.367 -4.525 12.085 1.00 93.31 123 ILE A O 1
ATOM 974 N N . GLN A 1 124 ? -0.783 -6.394 13.175 1.00 91.88 124 GLN A N 1
ATOM 975 C CA . GLN A 1 124 ? 0.444 -6.605 12.405 1.00 91.88 124 GLN A CA 1
ATOM 976 C C . GLN A 1 124 ? 0.156 -6.884 10.924 1.00 91.88 124 GLN A C 1
ATOM 978 O O . GLN A 1 124 ? 0.779 -6.276 10.057 1.00 91.88 124 GLN A O 1
ATOM 983 N N . ALA A 1 125 ? -0.807 -7.761 10.632 1.00 92.56 125 ALA A N 1
ATOM 984 C CA . ALA A 1 125 ? -1.176 -8.101 9.261 1.00 92.56 125 ALA A CA 1
ATOM 985 C C . ALA A 1 125 ? -1.860 -6.921 8.553 1.00 92.56 125 ALA A C 1
ATOM 987 O O . ALA A 1 125 ? -1.532 -6.623 7.409 1.00 92.56 125 ALA A O 1
ATOM 988 N N . ILE A 1 126 ? -2.723 -6.179 9.256 1.00 92.94 126 ILE A N 1
ATOM 989 C CA . ILE A 1 126 ? -3.305 -4.931 8.741 1.00 92.94 126 ILE A CA 1
ATOM 990 C C . ILE A 1 126 ? -2.205 -3.904 8.434 1.00 92.94 126 ILE A C 1
ATOM 992 O O . ILE A 1 126 ? -2.199 -3.295 7.369 1.00 92.94 126 ILE A O 1
ATOM 996 N N . THR A 1 127 ? -1.238 -3.731 9.336 1.00 91.38 127 THR A N 1
ATOM 997 C CA . THR A 1 127 ? -0.112 -2.806 9.136 1.00 91.38 127 THR A CA 1
ATOM 998 C C . THR A 1 127 ? 0.721 -3.181 7.905 1.00 91.38 127 THR A C 1
ATOM 1000 O O . THR A 1 127 ? 1.100 -2.302 7.127 1.00 91.38 127 THR A O 1
ATOM 1003 N N . ALA A 1 128 ? 0.981 -4.476 7.707 1.00 89.81 128 ALA A N 1
ATOM 1004 C CA . ALA A 1 128 ? 1.682 -4.982 6.531 1.00 89.81 128 ALA A CA 1
ATOM 1005 C C . ALA A 1 128 ? 0.890 -4.721 5.240 1.00 89.81 128 ALA A C 1
ATOM 1007 O O . ALA A 1 128 ? 1.469 -4.241 4.269 1.00 89.81 128 ALA A O 1
ATOM 1008 N N . ALA A 1 129 ? -0.427 -4.952 5.253 1.00 91.38 129 ALA A N 1
ATOM 1009 C CA . ALA A 1 129 ? -1.309 -4.685 4.118 1.00 91.38 129 ALA A CA 1
ATOM 1010 C C . ALA A 1 129 ? -1.304 -3.204 3.707 1.00 91.38 129 ALA A C 1
ATOM 1012 O O . ALA A 1 129 ? -1.122 -2.891 2.532 1.00 91.38 129 ALA A O 1
ATOM 1013 N N . TYR A 1 130 ? -1.437 -2.284 4.669 1.00 90.31 130 TYR A N 1
ATOM 1014 C CA . TYR A 1 130 ? -1.360 -0.850 4.377 1.00 90.31 130 TYR A CA 1
ATOM 1015 C C . TYR A 1 130 ? 0.027 -0.427 3.894 1.00 90.31 130 TYR A C 1
ATOM 1017 O O . TYR A 1 130 ? 0.119 0.386 2.985 1.00 90.31 130 TYR A O 1
ATOM 1025 N N . SER A 1 131 ? 1.103 -0.964 4.475 1.00 87.00 131 SER A N 1
ATOM 1026 C CA . SER A 1 131 ? 2.462 -0.619 4.037 1.00 87.00 131 SER A CA 1
ATOM 1027 C C . SER A 1 131 ? 2.713 -1.071 2.600 1.00 87.00 131 SER A C 1
ATOM 1029 O O . SER A 1 131 ? 3.143 -0.265 1.785 1.00 87.00 131 SER A O 1
ATOM 1031 N N . ALA A 1 13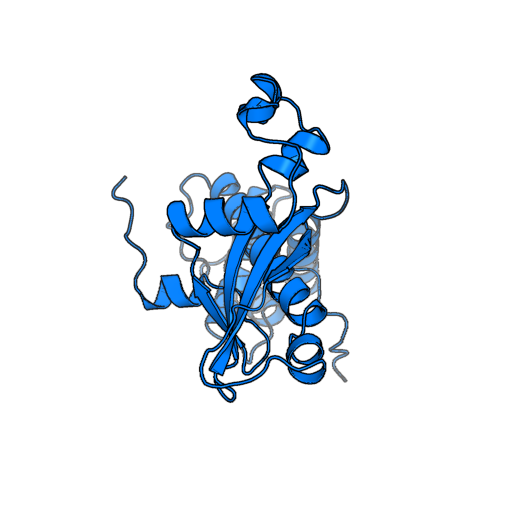2 ? 2.345 -2.312 2.263 1.00 84.44 132 ALA A N 1
ATOM 1032 C CA . ALA A 1 132 ? 2.448 -2.826 0.899 1.00 84.44 132 ALA A CA 1
ATOM 1033 C C . ALA A 1 132 ? 1.641 -1.978 -0.099 1.00 84.44 132 ALA A C 1
ATOM 1035 O O . ALA A 1 132 ? 2.122 -1.682 -1.190 1.00 84.44 132 ALA A O 1
ATOM 1036 N N . HIS A 1 133 ? 0.444 -1.542 0.298 1.00 86.31 133 HIS A N 1
ATOM 1037 C CA . HIS A 1 133 ? -0.395 -0.669 -0.516 1.00 86.31 133 HIS A CA 1
ATOM 1038 C C . HIS A 1 133 ? 0.225 0.723 -0.736 1.00 86.31 133 HIS A C 1
ATOM 1040 O O . HIS A 1 133 ? 0.224 1.233 -1.854 1.00 86.31 133 HIS A O 1
ATOM 1046 N N . GLU A 1 134 ? 0.779 1.354 0.304 1.00 82.25 134 GLU A N 1
ATOM 1047 C CA . GLU A 1 134 ? 1.461 2.649 0.162 1.00 82.25 134 GLU A CA 1
ATOM 1048 C C . GLU A 1 134 ? 2.745 2.532 -0.672 1.00 82.25 134 GLU A C 1
ATOM 1050 O O . GLU A 1 134 ? 3.039 3.428 -1.463 1.00 82.25 134 GLU A O 1
ATOM 1055 N N . ASP A 1 135 ? 3.492 1.434 -0.538 1.00 81.00 135 ASP A N 1
ATOM 1056 C CA . ASP A 1 135 ? 4.674 1.154 -1.358 1.00 81.00 135 ASP A CA 1
ATOM 1057 C C . ASP A 1 135 ? 4.301 1.027 -2.837 1.00 81.00 135 ASP A C 1
ATOM 1059 O O . ASP A 1 135 ? 4.936 1.635 -3.703 1.00 81.00 135 ASP A O 1
ATOM 1063 N N . GLU A 1 136 ? 3.230 0.290 -3.135 1.00 82.81 136 GLU A N 1
ATOM 1064 C CA . GLU A 1 136 ? 2.696 0.165 -4.488 1.00 82.81 136 GLU A CA 1
ATOM 1065 C C . GLU A 1 136 ? 2.195 1.512 -5.031 1.00 82.81 136 GLU A C 1
ATOM 1067 O O . GLU A 1 136 ? 2.503 1.873 -6.171 1.00 82.81 136 GLU A O 1
ATOM 1072 N N . GLY A 1 137 ? 1.479 2.292 -4.215 1.00 81.38 137 GLY A N 1
ATOM 1073 C CA . GLY A 1 137 ? 1.015 3.638 -4.556 1.00 81.38 137 GLY A CA 1
ATOM 1074 C C . GLY A 1 137 ? 2.164 4.607 -4.856 1.00 81.38 137 GLY A C 1
ATOM 1075 O O . GLY A 1 137 ? 2.135 5.314 -5.865 1.00 81.38 137 GLY A O 1
ATOM 1076 N N . ASN A 1 138 ? 3.220 4.594 -4.041 1.00 80.50 138 ASN A N 1
ATOM 1077 C CA . ASN A 1 138 ? 4.422 5.401 -4.256 1.00 80.50 138 ASN A CA 1
ATOM 1078 C C . ASN A 1 138 ? 5.174 4.979 -5.522 1.00 80.50 138 ASN A C 1
ATOM 1080 O O . ASN A 1 138 ? 5.598 5.837 -6.300 1.00 80.50 138 ASN A O 1
ATOM 1084 N N . ALA A 1 139 ? 5.308 3.673 -5.762 1.00 83.69 139 ALA A N 1
ATOM 1085 C CA . ALA A 1 139 ? 5.916 3.154 -6.982 1.00 83.69 139 ALA A CA 1
ATOM 1086 C C . ALA A 1 139 ? 5.109 3.570 -8.224 1.00 83.69 139 ALA A C 1
ATOM 1088 O O . ALA A 1 139 ? 5.690 4.009 -9.216 1.00 83.69 139 ALA A O 1
ATOM 1089 N N . ASN A 1 140 ? 3.773 3.497 -8.157 1.00 84.44 140 ASN A N 1
ATOM 1090 C CA . ASN A 1 140 ? 2.860 3.985 -9.195 1.00 84.44 140 ASN A CA 1
ATOM 1091 C C . ASN A 1 140 ? 3.055 5.479 -9.471 1.00 84.44 140 ASN A C 1
ATOM 1093 O O . ASN A 1 140 ? 3.247 5.865 -10.622 1.00 84.44 140 ASN A O 1
ATOM 1097 N N . LEU A 1 141 ? 3.059 6.313 -8.428 1.00 83.25 141 LEU A N 1
ATOM 1098 C CA . LEU A 1 141 ? 3.272 7.752 -8.566 1.00 83.25 141 LEU A CA 1
ATOM 1099 C C . LEU A 1 141 ? 4.630 8.057 -9.207 1.00 83.25 141 LEU A C 1
ATOM 1101 O O . LEU A 1 141 ? 4.699 8.842 -10.149 1.00 83.25 141 LEU A O 1
ATOM 1105 N N . MET A 1 142 ? 5.701 7.412 -8.737 1.00 84.62 142 MET A N 1
ATOM 1106 C CA . MET A 1 142 ? 7.045 7.610 -9.279 1.00 84.62 142 MET A CA 1
ATOM 1107 C C . MET A 1 142 ? 7.127 7.199 -10.752 1.00 84.62 142 MET A C 1
ATOM 1109 O O . MET A 1 142 ? 7.699 7.930 -11.556 1.00 84.62 142 MET A O 1
ATOM 1113 N N . ARG A 1 143 ? 6.515 6.071 -11.139 1.00 88.38 143 ARG A N 1
ATOM 1114 C CA . ARG A 1 143 ? 6.410 5.670 -12.552 1.00 88.38 143 ARG A CA 1
ATOM 1115 C C . ARG A 1 143 ? 5.699 6.738 -13.378 1.00 88.38 143 ARG A C 1
ATOM 1117 O O . ARG A 1 143 ? 6.231 7.147 -14.404 1.00 88.38 143 ARG A O 1
ATOM 1124 N N . SER A 1 144 ? 4.546 7.225 -12.923 1.00 85.25 144 SER A N 1
ATOM 1125 C CA . SER A 1 144 ? 3.786 8.268 -13.623 1.00 85.25 144 SER A CA 1
ATOM 1126 C C . SER A 1 144 ? 4.583 9.567 -13.777 1.00 85.25 144 SER A C 1
ATOM 1128 O O . SER A 1 144 ? 4.590 10.160 -14.854 1.00 85.25 144 SER A O 1
ATOM 1130 N N . LEU A 1 145 ? 5.310 9.977 -12.732 1.00 86.19 145 LEU A N 1
ATOM 1131 C CA . LEU A 1 145 ? 6.185 11.154 -12.752 1.00 86.19 145 LEU A CA 1
ATOM 1132 C C . LEU A 1 145 ? 7.424 10.981 -13.634 1.00 86.19 145 LEU A C 1
ATOM 1134 O O . LEU A 1 145 ? 7.946 11.970 -14.128 1.00 86.19 145 LEU A O 1
ATOM 1138 N N . LEU A 1 146 ? 7.925 9.761 -13.818 1.00 89.00 146 LEU A N 1
ATOM 1139 C CA . LEU A 1 146 ? 9.055 9.499 -14.712 1.00 89.00 146 LEU A CA 1
ATOM 1140 C C . LEU A 1 146 ? 8.620 9.411 -16.174 1.00 89.00 146 LEU A C 1
ATOM 1142 O O . LEU A 1 146 ? 9.391 9.775 -17.055 1.00 89.00 146 LEU A O 1
ATOM 1146 N N . LEU A 1 147 ? 7.405 8.928 -16.430 1.00 87.31 147 LEU A N 1
ATOM 1147 C CA . LEU A 1 147 ? 6.898 8.729 -17.784 1.00 87.31 147 LEU A CA 1
ATOM 1148 C C . LEU A 1 147 ? 6.254 9.991 -18.379 1.00 87.31 147 LEU A C 1
ATOM 1150 O O . LEU A 1 147 ? 6.088 10.024 -19.586 1.00 87.31 147 LEU A O 1
ATOM 1154 N N . MET A 1 148 ? 5.910 11.020 -17.585 1.00 73.50 148 MET A N 1
ATOM 1155 C CA . MET A 1 148 ? 5.528 12.389 -18.027 1.00 73.50 148 MET A CA 1
ATOM 1156 C C . MET A 1 148 ? 4.733 12.469 -19.353 1.00 73.50 148 MET A C 1
ATOM 1158 O O . MET A 1 148 ? 5.043 13.281 -20.220 1.00 73.50 148 MET A O 1
ATOM 1162 N N . GLY A 1 149 ? 3.694 11.642 -19.519 1.00 63.34 149 GLY A N 1
ATOM 1163 C CA . GLY A 1 149 ? 2.844 11.625 -20.724 1.00 63.34 149 GLY A CA 1
ATOM 1164 C C . GLY A 1 149 ? 3.079 10.463 -21.699 1.00 63.34 149 GLY A C 1
ATOM 1165 O O . GLY A 1 149 ? 2.252 10.244 -22.571 1.00 63.34 149 GLY A O 1
ATOM 1166 N N . GLU A 1 150 ? 4.112 9.642 -21.509 1.00 68.25 150 GLU A N 1
ATOM 1167 C CA . GLU A 1 150 ? 4.348 8.382 -22.244 1.00 68.25 150 GLU A CA 1
ATOM 1168 C C . GLU A 1 150 ? 3.520 7.200 -21.689 1.00 68.25 150 GLU A C 1
ATOM 1170 O O . GLU A 1 150 ? 3.799 6.030 -21.957 1.00 68.25 150 GLU A O 1
ATOM 1175 N N . LEU A 1 151 ? 2.495 7.486 -20.879 1.00 67.94 151 LEU A N 1
ATOM 1176 C CA . LEU A 1 151 ? 1.587 6.472 -20.332 1.00 67.94 151 LEU A CA 1
ATOM 1177 C C . LEU A 1 151 ? 0.679 5.858 -21.406 1.00 67.94 151 LEU A C 1
ATOM 1179 O O . LEU A 1 151 ? 0.127 4.788 -21.181 1.00 67.94 151 LEU A O 1
ATOM 1183 N N . ASP A 1 152 ? 0.553 6.484 -22.572 1.00 72.62 152 ASP A N 1
ATOM 1184 C CA . ASP A 1 152 ? -0.305 5.983 -23.649 1.00 72.62 152 ASP A CA 1
ATOM 1185 C C . ASP A 1 152 ? 0.328 4.822 -24.430 1.00 72.62 152 ASP A C 1
ATOM 1187 O O . ASP A 1 152 ? -0.366 4.107 -25.150 1.00 72.62 152 ASP A O 1
ATOM 1191 N N . GLU A 1 153 ? 1.638 4.593 -24.282 1.00 82.19 153 GLU A N 1
ATOM 1192 C CA . GLU A 1 153 ? 2.286 3.434 -24.894 1.00 82.19 153 GLU A CA 1
ATOM 1193 C C . GLU A 1 153 ? 1.759 2.135 -24.280 1.00 82.19 153 GLU A C 1
ATOM 1195 O O . GLU A 1 153 ? 1.623 2.034 -23.059 1.00 82.19 153 GLU A O 1
ATOM 1200 N N . ASP A 1 154 ? 1.503 1.124 -25.111 1.00 89.19 154 ASP A N 1
ATOM 1201 C CA . ASP A 1 154 ? 1.114 -0.199 -24.632 1.00 89.19 154 ASP A CA 1
ATOM 1202 C C . ASP A 1 154 ? 2.289 -0.846 -23.867 1.00 89.19 154 ASP A C 1
ATOM 1204 O O . ASP A 1 154 ? 3.342 -1.093 -24.463 1.00 89.19 154 ASP A O 1
ATOM 1208 N N . PRO A 1 155 ? 2.142 -1.158 -22.564 1.00 91.88 155 PRO A N 1
ATOM 1209 C CA . PRO A 1 155 ? 3.200 -1.788 -21.779 1.00 91.88 155 PRO A CA 1
ATOM 1210 C C . PRO A 1 155 ? 3.613 -3.174 -22.291 1.00 91.88 155 PRO A C 1
ATOM 1212 O O . PRO A 1 155 ? 4.709 -3.629 -21.962 1.00 91.88 155 PRO A O 1
ATOM 1215 N N . MET A 1 156 ? 2.791 -3.834 -23.110 1.00 94.88 156 MET A N 1
ATOM 1216 C CA . MET A 1 156 ? 3.121 -5.116 -23.742 1.00 94.88 156 MET A CA 1
ATOM 1217 C C . MET A 1 156 ? 3.926 -4.973 -25.043 1.00 94.88 156 MET A C 1
ATOM 1219 O O . MET A 1 156 ? 4.374 -5.977 -25.600 1.00 94.88 156 MET A O 1
ATOM 1223 N N . SER A 1 157 ? 4.170 -3.747 -25.517 1.00 93.88 157 SER A N 1
ATOM 1224 C CA . SER A 1 157 ? 5.056 -3.495 -26.658 1.00 93.88 157 SER A CA 1
ATOM 1225 C C . SER A 1 157 ? 6.534 -3.706 -26.296 1.00 93.88 157 SER A C 1
ATOM 1227 O O . SER A 1 157 ? 6.920 -3.512 -25.138 1.00 93.88 157 SER A O 1
ATOM 1229 N N . PRO A 1 158 ? 7.399 -4.081 -27.262 1.00 95.88 158 PRO A N 1
ATOM 1230 C CA . PRO A 1 158 ? 8.835 -4.176 -27.025 1.00 95.88 158 PRO A CA 1
ATOM 1231 C C . PRO A 1 158 ? 9.402 -2.871 -26.459 1.00 95.88 158 PRO A C 1
ATOM 1233 O O . PRO A 1 158 ? 9.140 -1.784 -26.974 1.00 95.88 158 PRO A O 1
ATOM 1236 N N . LEU A 1 159 ? 10.197 -2.994 -25.400 1.00 93.88 159 LEU A N 1
ATOM 1237 C CA . LEU A 1 159 ? 10.897 -1.883 -24.779 1.00 93.88 159 LEU A CA 1
ATOM 1238 C C . LEU A 1 159 ? 11.874 -1.251 -25.784 1.00 93.88 159 LEU A C 1
ATOM 1240 O O . LEU A 1 159 ? 12.458 -1.960 -26.613 1.00 93.88 159 LEU A O 1
ATOM 1244 N N . PRO A 1 160 ? 12.114 0.070 -25.688 1.00 91.56 160 PRO A N 1
ATOM 1245 C CA . PRO A 1 160 ? 13.158 0.717 -26.471 1.00 91.56 160 PRO A CA 1
ATOM 1246 C C . PRO A 1 160 ? 14.539 0.119 -26.140 1.00 91.56 160 PRO A C 1
ATOM 1248 O O . PRO A 1 160 ? 14.684 -0.606 -25.146 1.00 91.56 160 PRO A O 1
ATOM 1251 N N . PRO A 1 161 ? 15.578 0.426 -26.940 1.00 90.88 161 PRO A N 1
ATOM 1252 C CA . PRO A 1 161 ? 16.944 0.020 -26.637 1.00 90.88 161 PRO A CA 1
ATOM 1253 C C . PRO A 1 161 ? 17.308 0.282 -25.173 1.00 90.88 161 PRO A C 1
ATOM 1255 O O . PRO A 1 161 ? 16.967 1.314 -24.598 1.00 90.88 161 PRO A O 1
ATOM 1258 N N . ALA A 1 162 ? 17.972 -0.690 -24.550 1.00 84.88 162 ALA A N 1
ATOM 1259 C CA . ALA A 1 162 ? 18.212 -0.646 -23.118 1.00 84.88 162 ALA A CA 1
ATOM 1260 C C . ALA A 1 162 ? 19.165 0.486 -22.731 1.00 84.88 162 ALA A C 1
ATOM 1262 O O . ALA A 1 162 ? 20.322 0.511 -23.149 1.00 84.88 162 ALA A O 1
ATOM 1263 N N . GLU A 1 163 ? 18.704 1.356 -21.838 1.00 87.44 163 GLU A N 1
ATOM 1264 C CA . GLU A 1 163 ? 19.464 2.500 -21.346 1.00 87.44 163 GLU A CA 1
ATOM 1265 C C . GLU A 1 163 ? 19.577 2.487 -19.814 1.00 87.44 163 GLU A C 1
ATOM 1267 O O . GLU A 1 163 ? 18.887 1.755 -19.094 1.00 87.44 163 GLU A O 1
ATOM 1272 N N . SER A 1 164 ? 20.497 3.285 -19.270 1.00 81.88 164 SER A N 1
ATOM 1273 C CA . SER A 1 164 ? 20.671 3.449 -17.820 1.00 81.88 164 SER A CA 1
ATOM 1274 C C . SER A 1 164 ? 19.706 4.460 -17.191 1.00 81.88 164 SER A C 1
ATOM 1276 O O . SER A 1 164 ? 19.906 4.835 -16.036 1.00 81.88 164 SER A O 1
ATOM 1278 N N . SER A 1 165 ? 18.684 4.906 -17.925 1.00 89.31 165 SER A N 1
ATOM 1279 C CA . SER A 1 165 ? 17.752 5.943 -17.489 1.00 89.31 165 SER A CA 1
ATOM 1280 C C . SER A 1 165 ? 16.692 5.428 -16.507 1.00 89.31 165 SER A C 1
ATOM 1282 O O . SER A 1 165 ? 16.348 4.238 -16.451 1.00 89.31 165 SER A O 1
ATOM 1284 N N . ASP A 1 166 ? 16.154 6.357 -15.718 1.00 90.69 166 ASP A N 1
ATOM 1285 C CA . ASP A 1 166 ? 15.040 6.080 -14.807 1.00 90.69 166 ASP A CA 1
ATOM 1286 C C . ASP A 1 166 ? 13.737 5.866 -15.578 1.00 9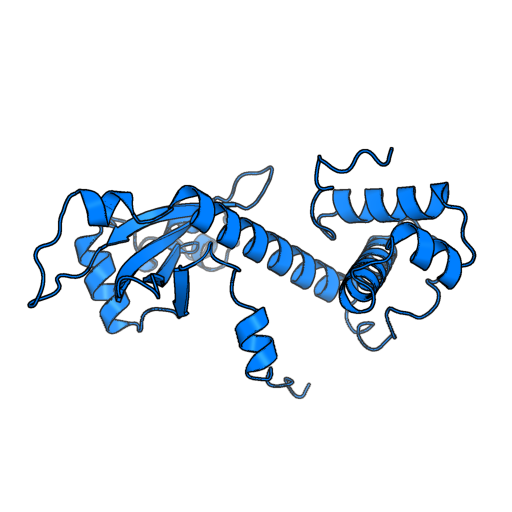0.69 166 ASP A C 1
ATOM 1288 O O . ASP A 1 166 ? 12.946 5.004 -15.203 1.00 90.69 166 ASP A O 1
ATOM 1292 N N . VAL A 1 167 ? 13.591 6.532 -16.727 1.00 91.75 167 VAL A N 1
ATOM 1293 C CA . VAL A 1 167 ? 12.505 6.316 -17.694 1.00 91.75 167 VAL A CA 1
ATOM 1294 C C . VAL A 1 167 ? 12.503 4.873 -18.204 1.00 91.75 167 VAL A C 1
ATOM 1296 O O . VAL A 1 167 ? 11.476 4.201 -18.134 1.00 91.75 167 VAL A O 1
ATOM 1299 N N . PHE A 1 168 ? 13.656 4.337 -18.628 1.00 94.06 168 PHE A N 1
ATOM 1300 C CA . PHE A 1 168 ? 13.745 2.934 -19.049 1.00 94.06 168 PHE A CA 1
ATOM 1301 C C . PHE A 1 168 ? 13.361 1.980 -17.909 1.00 94.06 168 PHE A C 1
ATOM 1303 O O . PHE A 1 168 ? 12.614 1.024 -18.110 1.00 94.06 168 PHE A O 1
ATOM 1310 N N . SER A 1 169 ? 13.812 2.267 -16.685 1.00 95.12 169 SER A N 1
ATOM 1311 C CA . SER A 1 169 ? 13.456 1.466 -15.505 1.00 95.12 169 SER A CA 1
ATOM 1312 C C . SER A 1 169 ? 11.952 1.535 -15.184 1.00 95.12 169 SER A C 1
ATOM 1314 O O . SER A 1 169 ? 11.372 0.529 -14.773 1.00 95.12 169 SER A O 1
ATOM 1316 N N . ALA A 1 170 ? 11.307 2.683 -15.418 1.00 93.44 170 ALA A N 1
ATOM 1317 C CA . ALA A 1 170 ? 9.862 2.856 -15.288 1.00 93.44 170 ALA A CA 1
ATOM 1318 C C . ALA A 1 170 ? 9.096 2.047 -16.347 1.00 93.44 170 ALA A C 1
ATOM 1320 O O . ALA A 1 170 ? 8.167 1.317 -15.995 1.00 93.44 170 ALA A O 1
ATOM 1321 N N . ARG A 1 171 ? 9.532 2.071 -17.612 1.00 94.75 171 ARG A N 1
ATOM 1322 C CA . ARG A 1 171 ? 8.956 1.243 -18.690 1.00 94.75 171 ARG A CA 1
ATOM 1323 C C . ARG A 1 171 ? 9.075 -0.255 -18.384 1.00 94.75 171 ARG A C 1
ATOM 1325 O O . ARG A 1 171 ? 8.080 -0.972 -18.436 1.00 94.75 171 ARG A O 1
ATOM 1332 N N . VAL A 1 172 ? 10.254 -0.703 -17.940 1.00 95.94 172 VAL A N 1
ATOM 1333 C CA . VAL A 1 172 ? 10.495 -2.083 -17.472 1.00 95.94 172 VAL A CA 1
ATOM 1334 C C . VAL A 1 172 ? 9.510 -2.478 -16.376 1.00 95.94 172 VAL A C 1
ATOM 1336 O O . VAL A 1 172 ? 8.897 -3.538 -16.453 1.00 95.94 172 VAL A O 1
ATOM 1339 N N . SER A 1 173 ? 9.346 -1.633 -15.353 1.00 95.00 173 SER A N 1
ATOM 1340 C CA . SER A 1 173 ? 8.430 -1.934 -14.250 1.00 95.00 173 SER A CA 1
ATOM 1341 C C . SER A 1 173 ? 6.969 -2.008 -14.687 1.00 95.00 173 SER A C 1
ATOM 1343 O O . SER A 1 173 ? 6.231 -2.855 -14.196 1.00 95.00 173 SER A O 1
ATOM 1345 N N . ARG A 1 174 ? 6.565 -1.162 -15.639 1.00 93.69 174 ARG A N 1
ATOM 1346 C CA . ARG A 1 174 ? 5.206 -1.131 -16.173 1.00 93.69 174 ARG A CA 1
ATOM 1347 C C . ARG A 1 174 ? 4.886 -2.405 -16.958 1.00 93.69 174 ARG A C 1
ATOM 1349 O O . ARG A 1 174 ? 3.854 -3.012 -16.707 1.00 93.69 174 ARG A O 1
ATOM 1356 N N . GLN A 1 175 ? 5.798 -2.846 -17.827 1.00 95.31 175 GLN A N 1
ATOM 1357 C CA . GLN A 1 175 ? 5.657 -4.111 -18.551 1.00 95.31 175 GLN A CA 1
ATOM 1358 C C . GLN A 1 175 ? 5.644 -5.316 -17.604 1.00 95.31 175 GLN A C 1
ATOM 1360 O O . GLN A 1 175 ? 4.814 -6.204 -17.749 1.00 95.31 175 GLN A O 1
ATOM 1365 N N . TYR A 1 176 ? 6.530 -5.335 -16.605 1.00 95.62 176 TYR A N 1
ATOM 1366 C CA . TYR A 1 176 ? 6.582 -6.408 -15.611 1.00 95.62 176 TYR A CA 1
ATOM 1367 C C . TYR A 1 176 ? 5.244 -6.564 -14.865 1.00 95.62 176 TYR A C 1
ATOM 1369 O O . TYR A 1 176 ? 4.726 -7.673 -14.765 1.00 95.62 176 TYR A O 1
ATOM 1377 N N . ILE A 1 177 ? 4.672 -5.454 -14.379 1.00 92.06 177 ILE A N 1
ATOM 1378 C CA . ILE A 1 177 ? 3.378 -5.448 -13.676 1.00 92.06 177 ILE A CA 1
ATOM 1379 C C . ILE A 1 177 ? 2.247 -5.862 -14.615 1.00 92.06 177 ILE A C 1
ATOM 1381 O O . ILE A 1 177 ? 1.374 -6.627 -14.217 1.00 92.06 177 ILE A O 1
ATOM 1385 N N . GLU A 1 178 ? 2.263 -5.385 -15.860 1.00 93.19 178 GLU A N 1
ATOM 1386 C CA . GLU A 1 178 ? 1.234 -5.751 -16.828 1.00 93.19 178 GLU A CA 1
ATOM 1387 C C . GLU A 1 178 ? 1.246 -7.252 -17.133 1.00 93.19 178 GLU A C 1
ATOM 1389 O O . GLU A 1 178 ? 0.186 -7.869 -17.209 1.00 93.19 178 GLU A O 1
ATOM 1394 N N . ILE A 1 179 ? 2.429 -7.864 -17.220 1.00 94.69 179 ILE A N 1
ATOM 1395 C CA . ILE A 1 179 ? 2.546 -9.312 -17.380 1.00 94.69 179 ILE A CA 1
ATOM 1396 C C . ILE A 1 179 ? 2.015 -10.044 -16.145 1.00 94.69 179 ILE A C 1
ATOM 1398 O O . ILE A 1 179 ? 1.219 -10.962 -16.304 1.00 94.69 179 ILE A O 1
ATOM 1402 N N . GLU A 1 180 ? 2.393 -9.639 -14.924 1.00 92.31 180 GLU A N 1
ATOM 1403 C CA . GLU A 1 180 ? 1.835 -10.246 -13.699 1.00 92.31 180 GLU A CA 1
ATOM 1404 C C . GLU A 1 180 ? 0.306 -10.123 -13.645 1.00 92.31 180 GLU A C 1
ATOM 1406 O O . GLU A 1 180 ? -0.375 -11.003 -13.119 1.00 92.31 180 GLU A O 1
ATOM 1411 N N . ARG A 1 181 ? -0.240 -9.042 -14.210 1.00 88.81 181 ARG A N 1
ATOM 1412 C CA . ARG A 1 181 ? -1.677 -8.776 -14.269 1.00 88.81 181 ARG A CA 1
ATOM 1413 C C . ARG A 1 181 ? -2.398 -9.635 -15.309 1.00 88.81 181 ARG A C 1
ATOM 1415 O O . ARG A 1 181 ? -3.478 -10.142 -15.013 1.00 88.81 181 ARG A O 1
ATOM 1422 N N . GLN A 1 182 ? -1.863 -9.744 -16.526 1.00 90.25 182 GLN A N 1
ATOM 1423 C CA . GLN A 1 182 ? -2.491 -10.489 -17.626 1.00 90.25 182 GLN A CA 1
ATOM 1424 C C . GLN A 1 182 ? -2.235 -12.001 -17.540 1.00 90.25 182 GLN A C 1
ATOM 1426 O O . GLN A 1 182 ? -3.082 -12.785 -17.963 1.00 90.25 182 GLN A O 1
ATOM 1431 N N . HIS A 1 183 ? -1.090 -12.393 -16.980 1.00 90.19 183 HIS A N 1
ATOM 1432 C CA . HIS A 1 183 ? -0.581 -13.763 -16.949 1.00 90.19 183 HIS A CA 1
ATOM 1433 C C . HIS A 1 183 ? 0.004 -14.109 -15.567 1.00 90.19 183 HIS A C 1
ATOM 1435 O O . HIS A 1 183 ? 1.212 -14.344 -15.445 1.00 90.19 183 HIS A O 1
ATOM 1441 N N . PRO A 1 184 ? -0.817 -14.130 -14.500 1.00 87.56 184 PRO A N 1
ATOM 1442 C CA . PRO A 1 184 ? -0.349 -14.386 -13.133 1.00 87.56 184 PRO A CA 1
ATOM 1443 C C . PRO A 1 184 ? 0.317 -15.762 -12.948 1.00 87.56 184 PRO A C 1
ATOM 1445 O O . PRO A 1 184 ? 1.043 -15.980 -11.976 1.00 87.56 184 PRO A O 1
ATOM 1448 N N . GLU A 1 185 ? 0.066 -16.704 -13.855 1.00 89.25 185 GLU A N 1
ATOM 1449 C CA . GLU A 1 185 ? 0.655 -18.042 -13.890 1.00 89.25 185 GLU A CA 1
ATOM 1450 C C . GLU A 1 185 ? 2.049 -18.099 -14.530 1.00 89.25 185 GLU A C 1
ATOM 1452 O O . GLU A 1 185 ? 2.783 -19.065 -14.303 1.00 89.25 185 GLU A O 1
ATOM 1457 N N . LEU A 1 186 ? 2.425 -17.094 -15.326 1.00 89.81 186 LEU A N 1
ATOM 1458 C CA . LEU A 1 186 ? 3.690 -17.072 -16.056 1.00 89.81 186 LEU A CA 1
ATOM 1459 C C . LEU A 1 186 ? 4.782 -16.343 -15.277 1.00 89.81 186 LEU A C 1
ATOM 1461 O O . LEU A 1 186 ? 4.528 -15.501 -14.418 1.00 89.81 186 LEU A O 1
ATOM 1465 N N . SER A 1 187 ? 6.042 -16.643 -15.603 1.00 93.25 187 SER A N 1
ATOM 1466 C CA . SER A 1 187 ? 7.168 -15.855 -15.107 1.00 93.25 187 SER A CA 1
ATOM 1467 C C . SER A 1 187 ? 7.253 -14.533 -15.877 1.00 93.25 18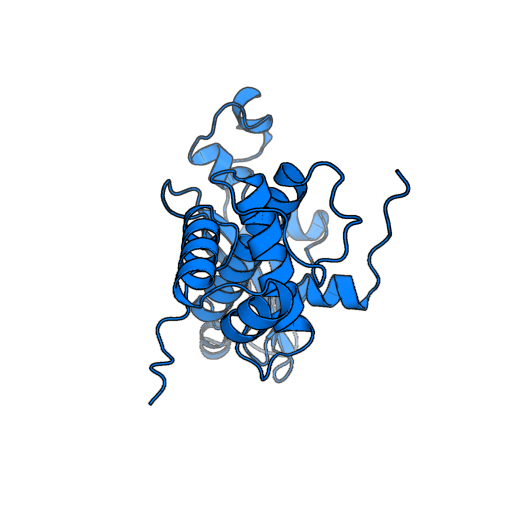7 SER A C 1
ATOM 1469 O O . SER A 1 187 ? 7.550 -14.559 -17.076 1.00 93.25 187 SER A O 1
ATOM 1471 N N . PRO A 1 188 ? 7.128 -13.365 -15.217 1.00 95.50 188 PRO A N 1
ATOM 1472 C CA . PRO A 1 188 ? 7.230 -12.087 -15.917 1.00 95.50 188 PRO A CA 1
ATOM 1473 C C . PRO A 1 188 ? 8.587 -11.893 -16.591 1.00 95.50 188 PRO A C 1
ATOM 1475 O O . PRO A 1 188 ? 8.690 -11.289 -17.650 1.00 95.50 188 PRO A O 1
ATOM 1478 N N . VAL A 1 189 ? 9.648 -12.460 -16.009 1.00 96.00 189 VAL A N 1
ATOM 1479 C CA . VAL A 1 189 ? 10.994 -12.415 -16.592 1.00 96.00 189 VAL A CA 1
ATOM 1480 C C . VAL A 1 189 ? 11.055 -13.184 -17.911 1.00 96.00 189 VAL A C 1
ATOM 1482 O O . VAL A 1 189 ? 11.671 -12.697 -18.854 1.00 96.00 189 VAL A O 1
ATOM 1485 N N . GLU A 1 190 ? 10.451 -14.371 -17.986 1.00 96.56 190 GLU A N 1
ATOM 1486 C CA . GLU A 1 190 ? 10.444 -15.184 -19.212 1.00 96.56 190 GLU A CA 1
ATOM 1487 C C . GLU A 1 190 ? 9.629 -14.515 -20.312 1.00 96.56 190 GLU A C 1
ATOM 1489 O O . GLU A 1 190 ? 10.058 -14.456 -21.463 1.00 96.56 190 GLU A O 1
ATOM 1494 N N . GLU A 1 191 ? 8.502 -13.925 -19.940 1.00 97.44 191 GLU A N 1
ATOM 1495 C CA . GLU A 1 191 ? 7.639 -13.247 -20.891 1.00 97.44 191 GLU A CA 1
ATOM 1496 C C . GLU A 1 191 ? 8.266 -11.944 -21.409 1.00 97.44 191 GLU A C 1
ATOM 1498 O O . GLU A 1 191 ? 8.287 -11.689 -22.613 1.00 97.44 191 GLU A O 1
ATOM 1503 N N . MET A 1 192 ? 8.927 -11.174 -20.541 1.00 97.62 192 MET A N 1
ATOM 1504 C CA . MET A 1 192 ? 9.744 -10.037 -20.966 1.00 97.62 192 MET A CA 1
ATOM 1505 C C . MET A 1 192 ? 10.896 -10.458 -21.891 1.00 97.62 192 MET A C 1
ATOM 1507 O O . MET A 1 192 ? 11.237 -9.707 -22.804 1.00 97.62 192 MET A O 1
ATOM 1511 N N . MET A 1 193 ? 11.518 -11.628 -21.696 1.00 97.56 193 MET A N 1
ATOM 1512 C CA . MET A 1 193 ? 12.537 -12.120 -22.639 1.00 97.56 193 MET A CA 1
ATOM 1513 C C . MET A 1 193 ? 11.937 -12.328 -24.030 1.00 97.56 193 MET A C 1
ATOM 1515 O O . MET A 1 193 ? 12.552 -11.930 -25.020 1.00 97.56 193 MET A O 1
ATOM 1519 N N . ARG A 1 194 ? 10.743 -12.930 -24.089 1.00 96.50 194 ARG A N 1
ATOM 1520 C CA . ARG A 1 194 ? 10.013 -13.210 -25.327 1.00 96.50 194 ARG A CA 1
ATOM 1521 C C . ARG A 1 194 ? 9.615 -11.922 -26.050 1.00 96.50 194 ARG A C 1
ATOM 1523 O O . ARG A 1 194 ? 9.936 -11.777 -27.225 1.00 96.50 194 ARG A O 1
ATOM 1530 N N . ILE A 1 195 ? 8.980 -10.982 -25.348 1.00 97.12 195 ILE A N 1
ATOM 1531 C CA . ILE A 1 195 ? 8.506 -9.705 -25.912 1.00 97.12 195 ILE A CA 1
ATOM 1532 C C . ILE A 1 195 ? 9.678 -8.858 -26.425 1.00 97.12 195 ILE A C 1
ATOM 1534 O O . ILE A 1 195 ? 9.629 -8.324 -27.529 1.00 97.12 195 ILE A O 1
ATOM 1538 N N . ASN A 1 196 ? 10.760 -8.765 -25.648 1.00 96.62 196 ASN A N 1
ATOM 1539 C CA . ASN A 1 196 ? 11.882 -7.874 -25.956 1.00 96.62 196 ASN A CA 1
ATOM 1540 C C . ASN A 1 196 ? 12.999 -8.535 -26.770 1.00 96.62 196 ASN A C 1
ATOM 1542 O O . ASN A 1 196 ? 14.016 -7.892 -27.028 1.00 96.62 196 ASN A O 1
ATOM 1546 N N . SER A 1 197 ? 12.865 -9.822 -27.118 1.00 96.12 197 SER A N 1
ATOM 1547 C CA . SER A 1 197 ? 13.939 -10.620 -27.733 1.00 96.12 197 SER A CA 1
ATOM 1548 C C . SER A 1 197 ? 15.280 -10.475 -26.991 1.00 96.12 197 SER A C 1
ATOM 1550 O O . SER A 1 197 ? 16.345 -10.333 -27.593 1.00 96.12 197 SER A O 1
ATOM 1552 N N . ALA A 1 198 ? 15.225 -10.469 -25.655 1.00 96.38 198 ALA A N 1
ATOM 1553 C CA . ALA A 1 198 ? 16.356 -10.158 -24.786 1.00 96.38 198 ALA A CA 1
ATOM 1554 C C . ALA A 1 198 ? 16.798 -11.375 -23.963 1.00 96.38 198 ALA A C 1
ATOM 1556 O O . ALA A 1 198 ? 15.992 -12.199 -23.534 1.00 96.38 198 ALA A O 1
ATOM 1557 N N . ALA A 1 199 ? 18.099 -11.470 -23.678 1.00 97.06 199 ALA A N 1
ATOM 1558 C CA . ALA A 1 199 ? 18.631 -12.528 -22.822 1.00 97.06 199 ALA A CA 1
ATOM 1559 C C . ALA A 1 199 ? 18.106 -12.415 -21.377 1.00 97.06 199 ALA A C 1
ATOM 1561 O O . ALA A 1 199 ? 17.992 -11.312 -20.833 1.00 97.06 199 ALA A O 1
ATOM 1562 N N . ARG A 1 200 ? 17.900 -13.559 -20.703 1.00 96.50 200 ARG A N 1
ATOM 1563 C CA . ARG A 1 200 ? 17.449 -13.626 -19.295 1.00 96.50 200 ARG A CA 1
ATOM 1564 C C . ARG A 1 200 ? 18.262 -12.723 -18.368 1.00 96.50 200 ARG A C 1
ATOM 1566 O O . ARG A 1 200 ? 17.699 -12.000 -17.550 1.00 96.50 200 ARG A O 1
ATOM 1573 N N . SER A 1 201 ? 19.587 -12.745 -18.507 1.00 96.12 201 SER A N 1
ATOM 1574 C CA . SER A 1 201 ? 20.500 -11.971 -17.656 1.00 96.12 201 SER A CA 1
ATOM 1575 C C . SER A 1 201 ? 20.392 -10.455 -17.864 1.00 96.12 201 SER A C 1
ATOM 1577 O O . SER A 1 201 ? 20.743 -9.690 -16.962 1.00 96.12 201 SER A O 1
ATOM 1579 N N . SER A 1 202 ? 19.909 -10.004 -19.026 1.00 96.12 202 SER A N 1
ATOM 1580 C CA . SER A 1 202 ? 19.613 -8.594 -19.299 1.00 96.12 202 SER A CA 1
ATOM 1581 C C . SER A 1 202 ? 18.311 -8.189 -18.619 1.00 96.12 202 SER A C 1
ATOM 1583 O O . SER A 1 202 ? 18.311 -7.252 -17.823 1.00 96.12 202 SER A O 1
ATOM 1585 N N . VAL A 1 203 ? 17.240 -8.961 -18.829 1.00 97.06 203 VAL A N 1
ATOM 1586 C CA . VAL A 1 203 ? 15.927 -8.713 -18.212 1.00 97.06 203 VAL A CA 1
ATOM 1587 C C . VAL A 1 203 ? 16.026 -8.714 -16.683 1.00 97.06 203 VAL A C 1
ATOM 1589 O O . VAL A 1 203 ? 15.564 -7.783 -16.028 1.00 97.06 203 VAL A O 1
ATOM 1592 N N . GLN A 1 204 ? 16.721 -9.689 -16.089 1.00 95.88 204 GLN A N 1
ATOM 1593 C CA . GLN A 1 204 ? 16.948 -9.733 -14.638 1.00 95.88 204 GLN A CA 1
ATOM 1594 C C . GLN A 1 204 ? 17.701 -8.501 -14.115 1.00 95.88 204 GLN A C 1
ATOM 1596 O O . GLN A 1 204 ? 17.387 -7.997 -13.032 1.00 95.88 204 GLN A O 1
ATOM 1601 N N . ARG A 1 205 ? 18.677 -7.983 -14.876 1.00 95.69 205 ARG A N 1
ATOM 1602 C CA . ARG A 1 205 ? 19.381 -6.739 -14.531 1.00 95.69 205 ARG A CA 1
ATOM 1603 C C . ARG A 1 205 ? 18.452 -5.529 -14.600 1.00 95.69 205 ARG A C 1
ATOM 1605 O O . ARG A 1 205 ? 18.518 -4.688 -13.704 1.00 95.69 205 ARG A O 1
ATOM 1612 N N . TRP A 1 206 ? 17.579 -5.454 -15.603 1.00 97.00 206 TRP A N 1
ATOM 1613 C CA . TRP A 1 206 ? 16.585 -4.385 -15.725 1.00 97.00 206 TRP A CA 1
ATOM 1614 C C . TRP A 1 206 ? 15.593 -4.400 -14.560 1.00 97.00 206 TRP A C 1
ATOM 1616 O O . TRP A 1 206 ? 15.427 -3.383 -13.891 1.00 97.00 206 TRP A O 1
ATOM 1626 N N . VAL A 1 207 ? 15.029 -5.567 -14.234 1.00 95.69 207 VAL A N 1
ATOM 1627 C CA . VAL A 1 207 ? 14.111 -5.746 -13.095 1.00 95.69 207 VAL A CA 1
ATOM 1628 C C . VAL A 1 207 ? 14.798 -5.396 -11.773 1.00 95.69 207 VAL A C 1
ATOM 1630 O O . VAL A 1 207 ? 14.237 -4.688 -10.939 1.00 95.69 207 VAL A O 1
ATOM 1633 N N . THR A 1 208 ? 16.048 -5.829 -11.581 1.00 94.56 208 THR A N 1
ATOM 1634 C CA . THR A 1 208 ? 16.831 -5.483 -10.382 1.00 94.56 208 THR A CA 1
ATOM 1635 C C . THR A 1 208 ? 17.042 -3.975 -10.266 1.00 94.56 208 THR A C 1
ATOM 1637 O O . THR A 1 208 ? 16.940 -3.420 -9.172 1.00 94.56 208 THR A O 1
ATOM 1640 N N . ARG A 1 209 ? 17.320 -3.291 -11.382 1.00 93.44 209 ARG A N 1
ATOM 1641 C CA . ARG A 1 209 ? 17.457 -1.831 -11.406 1.00 93.44 209 ARG A CA 1
ATOM 1642 C C . ARG A 1 209 ? 16.134 -1.149 -11.061 1.00 93.44 209 ARG A C 1
ATOM 1644 O O . ARG A 1 209 ? 16.140 -0.281 -10.196 1.00 93.44 209 ARG A O 1
ATOM 1651 N N . ALA A 1 210 ? 15.022 -1.580 -11.654 1.00 93.50 210 ALA A N 1
ATOM 1652 C CA . ALA A 1 210 ? 13.693 -1.054 -11.347 1.00 93.50 210 ALA A CA 1
ATOM 1653 C C . ALA A 1 210 ? 13.339 -1.207 -9.855 1.00 93.50 210 ALA A C 1
ATOM 1655 O O . ALA A 1 210 ? 12.910 -0.241 -9.228 1.00 93.50 210 ALA A O 1
ATOM 1656 N N . ARG A 1 211 ? 13.631 -2.365 -9.242 1.00 91.62 211 ARG A N 1
ATOM 1657 C CA . ARG A 1 211 ? 13.478 -2.578 -7.788 1.00 91.62 211 ARG A CA 1
ATOM 1658 C C . ARG A 1 211 ? 14.343 -1.634 -6.955 1.00 91.62 211 ARG A C 1
ATOM 1660 O O . ARG A 1 211 ? 13.848 -1.014 -6.024 1.00 91.62 211 ARG A O 1
ATOM 1667 N N . LYS A 1 212 ? 15.624 -1.470 -7.307 1.00 89.31 212 LYS A N 1
ATOM 1668 C CA . LYS A 1 212 ? 16.528 -0.530 -6.613 1.00 89.31 212 LYS A CA 1
ATOM 1669 C C . LYS A 1 212 ? 16.066 0.927 -6.704 1.00 89.31 212 LYS A C 1
ATOM 1671 O O . LYS A 1 212 ? 16.425 1.721 -5.845 1.00 89.31 212 LYS A O 1
ATOM 1676 N N . ARG A 1 213 ? 15.294 1.275 -7.735 1.00 88.31 213 ARG A N 1
ATOM 1677 C CA . ARG A 1 213 ? 14.682 2.599 -7.912 1.00 88.31 213 ARG A CA 1
ATOM 1678 C C . ARG A 1 213 ? 13.315 2.737 -7.230 1.00 88.31 213 ARG A C 1
ATOM 1680 O O . ARG A 1 213 ? 12.695 3.782 -7.370 1.00 88.31 213 ARG A O 1
ATOM 1687 N N . GLY A 1 214 ? 12.841 1.709 -6.519 1.00 86.81 214 GLY A N 1
ATOM 1688 C CA . GLY A 1 214 ? 11.522 1.713 -5.877 1.00 86.81 214 GLY A CA 1
ATOM 1689 C C . GLY A 1 214 ? 10.356 1.647 -6.867 1.00 86.81 214 GLY A C 1
ATOM 1690 O O . GLY A 1 214 ? 9.232 1.972 -6.511 1.00 86.81 214 GLY A O 1
ATOM 1691 N N . LEU A 1 215 ? 10.612 1.246 -8.117 1.00 90.50 215 LEU A N 1
ATOM 1692 C CA . LEU A 1 215 ? 9.602 1.165 -9.179 1.00 90.50 215 LEU A CA 1
ATOM 1693 C C . LEU A 1 215 ? 8.943 -0.213 -9.255 1.00 90.50 215 LEU A C 1
ATOM 1695 O O . LEU A 1 215 ? 7.987 -0.390 -9.997 1.00 90.50 215 LEU A O 1
ATOM 1699 N N . LEU A 1 216 ? 9.455 -1.194 -8.516 1.00 89.38 216 LEU A N 1
ATOM 1700 C CA . LEU A 1 216 ? 8.857 -2.512 -8.331 1.00 89.38 216 LEU A CA 1
ATOM 1701 C C . LEU A 1 216 ? 8.975 -2.896 -6.857 1.00 89.38 216 LEU A C 1
ATOM 1703 O O . LEU A 1 216 ? 9.972 -2.518 -6.228 1.00 89.38 216 LEU A O 1
ATOM 1707 N N . PRO A 1 217 ? 8.028 -3.690 -6.326 1.00 78.38 217 PRO A N 1
ATOM 1708 C CA . PRO A 1 217 ? 8.155 -4.227 -4.984 1.00 78.38 217 PRO A CA 1
ATOM 1709 C C . PRO A 1 217 ? 9.440 -5.065 -4.851 1.00 78.38 217 PRO A C 1
ATOM 1711 O O . PRO A 1 217 ? 9.938 -5.636 -5.841 1.00 78.38 217 PRO A O 1
ATOM 1714 N N . PRO A 1 218 ? 10.004 -5.152 -3.632 1.00 73.88 218 PRO A N 1
ATOM 1715 C CA . PRO A 1 218 ? 11.144 -6.015 -3.368 1.00 73.88 218 PRO A CA 1
ATOM 1716 C C . PRO A 1 218 ? 10.828 -7.459 -3.774 1.00 73.88 218 PRO A C 1
ATOM 1718 O O . PRO A 1 218 ? 9.680 -7.899 -3.764 1.00 73.88 218 PRO A O 1
ATOM 1721 N N . ALA A 1 219 ? 11.860 -8.206 -4.173 1.00 73.81 219 ALA A N 1
ATOM 1722 C CA . ALA A 1 219 ? 11.675 -9.604 -4.541 1.00 73.81 219 ALA A CA 1
ATOM 1723 C C . ALA A 1 219 ? 11.115 -10.379 -3.341 1.00 73.81 219 ALA A C 1
ATOM 1725 O O . ALA A 1 219 ? 11.686 -10.314 -2.252 1.00 73.81 219 ALA A O 1
ATOM 1726 N N . VAL A 1 220 ? 10.033 -11.131 -3.549 1.00 63.22 220 VAL A N 1
ATOM 1727 C CA . VAL A 1 220 ? 9.501 -12.027 -2.520 1.00 63.22 220 VAL A CA 1
ATOM 1728 C C . VAL A 1 220 ? 10.560 -13.097 -2.244 1.00 63.22 220 VAL A C 1
ATOM 1730 O O . VAL A 1 220 ? 10.853 -13.941 -3.093 1.00 63.22 220 VAL A O 1
ATOM 1733 N N . GLN A 1 221 ? 11.181 -13.042 -1.068 1.00 40.09 221 GLN A N 1
ATOM 1734 C CA . GLN A 1 221 ? 12.079 -14.091 -0.593 1.00 40.09 221 GLN A CA 1
ATOM 1735 C C . GLN A 1 221 ? 11.232 -15.340 -0.321 1.00 40.09 221 GLN A C 1
ATOM 1737 O O . GLN A 1 221 ? 10.561 -15.409 0.702 1.00 40.09 221 GLN A O 1
ATOM 1742 N N . GLY A 1 222 ? 11.210 -16.313 -1.241 1.00 38.69 222 GLY A N 1
ATOM 1743 C CA . GLY A 1 222 ? 10.487 -17.562 -0.964 1.00 38.69 222 GLY A CA 1
ATOM 1744 C C . GLY A 1 222 ? 10.120 -18.505 -2.106 1.00 38.69 222 GLY A C 1
ATOM 1745 O O . GLY A 1 222 ? 9.620 -19.581 -1.808 1.00 38.69 222 GLY A O 1
ATOM 1746 N N . LYS A 1 223 ? 10.378 -18.200 -3.382 1.00 37.81 223 LYS A N 1
ATOM 1747 C CA . LYS A 1 223 ? 10.317 -19.226 -4.442 1.00 37.81 223 LYS A CA 1
ATOM 1748 C C . LYS A 1 223 ? 11.722 -19.504 -4.967 1.00 37.81 223 LYS A C 1
ATOM 1750 O O . LYS A 1 223 ? 12.164 -18.918 -5.951 1.00 37.81 223 LYS A O 1
ATOM 1755 N N . ARG A 1 224 ? 12.452 -20.376 -4.260 1.00 28.02 224 ARG A N 1
ATOM 1756 C CA . ARG A 1 224 ? 13.478 -21.191 -4.923 1.00 28.02 224 ARG A CA 1
ATOM 1757 C C . ARG A 1 224 ? 12.694 -22.095 -5.870 1.00 28.02 224 ARG A C 1
ATOM 1759 O O . ARG A 1 224 ? 11.893 -22.893 -5.402 1.00 28.02 224 ARG A O 1
ATOM 1766 N N . ASN A 1 225 ? 12.853 -21.874 -7.169 1.00 31.84 225 ASN A N 1
ATOM 1767 C CA . ASN A 1 225 ? 12.464 -22.870 -8.153 1.00 31.84 225 ASN A CA 1
ATOM 1768 C C . ASN A 1 225 ? 13.388 -24.069 -7.919 1.00 31.84 225 ASN A C 1
ATOM 1770 O O . ASN A 1 225 ? 14.604 -23.927 -8.085 1.00 31.84 225 ASN A O 1
ATOM 1774 N N . ASP A 1 226 ? 12.809 -25.168 -7.448 1.00 32.53 226 ASP A N 1
ATOM 1775 C CA . ASP A 1 226 ? 13.331 -26.502 -7.737 1.00 32.53 226 ASP A CA 1
ATOM 1776 C C . ASP A 1 226 ? 13.207 -26.781 -9.245 1.00 32.53 226 ASP A C 1
ATOM 1778 O O . ASP A 1 226 ? 12.256 -26.246 -9.871 1.00 32.53 226 ASP A O 1
#

Secondary structure (DSSP, 8-state):
----PPPHHHHHHTS--PPTTEEEEEEPPHHHHHHHHHHH--S--GGGS-HHHHTTSS--HHHHHHHSEEEEEEEETTT--EEEEEEEEE--SS--EEEEEEEE---BTTB---HHHHHHS-HHHHHHHHHHHHHHHHHHHHHHHHHTTGGGS-TTSPPPS--SSHHHHHHHHHHHHHHHHH-TTS-HHHHHHHHHT--HHHHHHHHHHHHHTTSSPPP-TT----

Sequence (226 aa):
MTGQILTPEELERAKPKLPDPWVEEGLLDAGRRDAIESVAGMDLWIEDLTEGEKRGELRTPRAAYVLGRRWVRVRNTETGTVAFLRLQQRVTPEQPSVRVSSVVLPFNPDKDLTGADLRSVPIQAITAAYSAHEDEGNANLMRSLLLMGELDEDPMSPLPPAESSDVFSARVSRQYIEIERQHPELSPVEEMMRINSAARSSVQRWVTRARKRGLLPPAVQGKRND